Protein AF-0000000069068766 (afdb_homodimer)

Radius of gyration: 22.32 Å; Cα contacts (8 Å, |Δi|>4): 854; chains: 2; bounding box: 85×55×54 Å

Organism: Magallana gigas (NCBI:txid29159)

pLDDT: mean 75.81, std 19.11, range [23.25, 98.06]

Sequence (380 aa):
MLKFLLILGVISFVQGCTPLIEHDQNKYCRSMYAFTATVLSSEERNVEAVFKIRVNENIKMVLGYPREIVTVYGRGTLHSCGPTKLDKNKEYFLYVSVNDATTNKPIINQFHEASFANITRVNSYVCSCTVVVNLPWQPIPESLRPARDTCIITPDEFDWSFERGYCARRGDRSGSGPCKWIAPKTAACPMLKFLLILGVISFVQGCTPLIEHDQNKYCRSMYAFTATVLSSEERNVEAVFKIRVNENIKMVLGYPREIVTVYGRGTLHSCGPTKLDKNKEYFLYVSVNDATTNKPIINQFHEASFANITRVNSYVCSCTVVVNLPWQPIPESLRPARDTCIITPDEFDWSFERGYCARRGDRSGSGPCKWIAPKTAACP

Nearest PDB structures (foldseek):
  6ru5-assembly1_B  TM=6.016E-01  e=6.722E-04  Homo sapiens
  3pvm-assembly2_D  TM=6.384E-01  e=3.347E-03  Naja kaouthia
  7noz-assembly1_B  TM=6.976E-01  e=1.877E-02  Homo sapiens
  6rur-assembly1_H  TM=6.114E-01  e=9.758E-03  Homo sapiens
  7zgj-assembly1_B  TM=5.506E-01  e=2.638E-03  Homo sapiens

Secondary structure (DSSP, 8-state):
-----------------------HHHHHHH-SEEEEEEEEEEE--SSEEEEEEEEEEEEES-SS-TT-EEEEEEE-TT-SSS-S---TT-EEEEEEEE--TTT--EEEEEEEEGGG--HHHHTT--TTSEEEE-BTTBPPPGGGS--TTEEEE-GGGHHHHHHT-EEEE-S-TT--SPEEEE--------/-----------------------HHHHHHH-SEEEEEEEEEEE--SSEEEEEEEEEEEEES-SS-TT-EEEEEEE-TT-SSS-S---TT-EEEEEEEE--TTT--EEEEEEEEGGG--HHHHTT--TTSEEEE-BTTBPPPGGGTT-TTEEEE-GGGHHHHHHT-EEEE-S-TT--SPEEEE--------

Structure (mmCIF, N/CA/C/O backbone):
data_AF-0000000069068766-model_v1
#
loop_
_entity.id
_entity.type
_entity.pdbx_description
1 polymer 'Netrin module non-TIMP type domain-containing protein'
#
loop_
_atom_site.group_PDB
_atom_site.id
_atom_site.type_symbol
_atom_site.label_atom_id
_atom_site.label_alt_id
_atom_site.label_comp_id
_atom_site.label_asym_id
_atom_site.label_entity_id
_atom_site.label_seq_id
_atom_site.pdbx_PDB_ins_code
_atom_site.Cartn_x
_atom_site.Cartn_y
_atom_site.Cartn_z
_atom_site.occupancy
_atom_site.B_iso_or_equiv
_atom_site.auth_seq_id
_atom_site.auth_comp_id
_atom_site.auth_asym_id
_atom_site.auth_atom_id
_atom_site.pdbx_PDB_model_num
ATOM 1 N N . MET A 1 1 ? 57.562 -5.582 14.266 1 33.44 1 MET A N 1
ATOM 2 C CA . MET A 1 1 ? 56.469 -4.629 14.219 1 33.44 1 MET A CA 1
ATOM 3 C C . MET A 1 1 ? 55.312 -5.168 13.375 1 33.44 1 MET A C 1
ATOM 5 O O . MET A 1 1 ? 55.375 -5.188 12.148 1 33.44 1 MET A O 1
ATOM 9 N N . LEU A 1 2 ? 54.5 -6.109 13.859 1 37.28 2 LEU A N 1
ATOM 10 C CA . LEU A 1 2 ? 53.375 -6.77 13.211 1 37.28 2 LEU A CA 1
ATOM 11 C C . LEU A 1 2 ? 52.219 -5.812 13.07 1 37.28 2 LEU A C 1
ATOM 13 O O . LEU A 1 2 ? 51.688 -5.289 14.07 1 37.28 2 LEU A O 1
ATOM 17 N N . LYS A 1 3 ? 52.031 -5.148 11.875 1 39.53 3 LYS A N 1
ATOM 18 C CA . LYS A 1 3 ? 50.906 -4.34 11.469 1 39.53 3 LYS A CA 1
ATOM 19 C C . LYS A 1 3 ? 49.594 -5.148 11.516 1 39.53 3 LYS A C 1
ATOM 21 O O . LYS A 1 3 ? 49.438 -6.133 10.789 1 39.53 3 LYS A O 1
ATOM 26 N N . PHE A 1 4 ? 48.906 -5.117 12.664 1 39.72 4 PHE A N 1
ATOM 27 C CA . PHE A 1 4 ? 47.562 -5.668 12.766 1 39.72 4 PHE A CA 1
ATOM 28 C C . PHE A 1 4 ? 46.594 -4.938 11.82 1 39.72 4 PHE A C 1
ATOM 30 O O . PHE A 1 4 ? 46.375 -3.738 11.984 1 39.72 4 PHE A O 1
ATOM 37 N N . LEU A 1 5 ? 46.469 -5.434 10.617 1 39.28 5 LEU A N 1
ATOM 38 C CA . LEU A 1 5 ? 45.406 -4.992 9.727 1 39.28 5 LEU A CA 1
ATOM 39 C C . LEU A 1 5 ? 44.031 -5.254 10.344 1 39.28 5 LEU A C 1
ATOM 41 O O . LEU A 1 5 ? 43.656 -6.406 10.531 1 39.28 5 LEU A O 1
ATOM 45 N N . LEU A 1 6 ? 43.5 -4.363 11.164 1 36.81 6 LEU A N 1
ATOM 46 C CA . LEU A 1 6 ? 42.125 -4.391 11.625 1 36.81 6 LEU A CA 1
ATOM 47 C C . LEU A 1 6 ? 41.156 -4.305 10.445 1 36.81 6 LEU A C 1
ATOM 49 O O . LEU A 1 6 ? 41.094 -3.285 9.75 1 36.81 6 LEU A O 1
ATOM 53 N N . ILE A 1 7 ? 40.844 -5.434 9.875 1 38.75 7 ILE A N 1
ATOM 54 C CA . ILE A 1 7 ? 39.75 -5.473 8.93 1 38.75 7 ILE A CA 1
ATOM 55 C C . ILE A 1 7 ? 38.469 -5.086 9.633 1 38.75 7 ILE A C 1
ATOM 57 O O . ILE A 1 7 ? 38 -5.793 10.523 1 38.75 7 ILE A O 1
ATOM 61 N N . LEU A 1 8 ? 38.125 -3.83 9.766 1 35.22 8 LEU A N 1
ATOM 62 C CA . LEU A 1 8 ? 36.781 -3.396 10.109 1 35.22 8 LEU A CA 1
ATOM 63 C C . LEU A 1 8 ? 35.75 -3.941 9.109 1 35.22 8 LEU A C 1
ATOM 65 O O . LEU A 1 8 ? 35.688 -3.471 7.969 1 35.22 8 LEU A O 1
ATOM 69 N N . GLY A 1 9 ? 35.5 -5.223 9.219 1 33.44 9 GLY A N 1
ATOM 70 C CA . GLY A 1 9 ? 34.344 -5.695 8.461 1 33.44 9 GLY A CA 1
ATOM 71 C C . GLY A 1 9 ? 33.125 -4.836 8.656 1 33.44 9 GLY A C 1
ATOM 72 O O . GLY A 1 9 ? 32.656 -4.652 9.781 1 33.44 9 GLY A O 1
ATOM 73 N N . VAL A 1 10 ? 32.969 -3.896 7.84 1 32.25 10 VAL A N 1
ATOM 74 C CA . VAL A 1 10 ? 31.641 -3.27 7.762 1 32.25 10 VAL A CA 1
ATOM 75 C C . VAL A 1 10 ? 30.562 -4.344 7.695 1 32.25 10 VAL A C 1
ATOM 77 O O . VAL A 1 10 ? 30.516 -5.141 6.758 1 32.25 10 VAL A O 1
ATOM 80 N N . ILE A 1 11 ? 30.266 -4.902 8.844 1 32.19 11 ILE A N 1
ATOM 81 C CA . ILE A 1 11 ? 29.031 -5.664 8.828 1 32.19 11 ILE A CA 1
ATOM 82 C C . ILE A 1 11 ? 27.922 -4.84 8.164 1 32.19 11 ILE A C 1
ATOM 84 O O . ILE A 1 11 ? 27.516 -3.797 8.68 1 32.19 11 ILE A O 1
ATOM 88 N N . SER A 1 12 ? 28.062 -4.805 6.906 1 31.47 12 SER A N 1
ATOM 89 C CA . SER A 1 12 ? 26.875 -4.289 6.25 1 31.47 12 SER A CA 1
ATOM 90 C C . SER A 1 12 ? 25.609 -4.867 6.879 1 31.47 12 SER A C 1
ATOM 92 O O . SER A 1 12 ? 25.422 -6.082 6.906 1 31.47 12 SER A O 1
ATOM 94 N N . PHE A 1 13 ? 25.203 -4.328 7.91 1 29.38 13 PHE A N 1
ATOM 95 C CA . PHE A 1 13 ? 23.844 -4.637 8.32 1 29.38 13 PHE A CA 1
ATOM 96 C C . PHE A 1 13 ? 22.922 -4.719 7.105 1 29.38 13 PHE A C 1
ATOM 98 O O . PHE A 1 13 ? 22.625 -3.699 6.48 1 29.38 13 PHE A O 1
ATOM 105 N N . VAL A 1 14 ? 23.234 -5.691 6.258 1 34.22 14 VAL A N 1
ATOM 106 C CA . VAL A 1 14 ? 22.219 -6.004 5.254 1 34.22 14 VAL A CA 1
ATOM 107 C C . VAL A 1 14 ? 20.828 -5.902 5.879 1 34.22 14 VAL A C 1
ATOM 109 O O . VAL A 1 14 ? 20.578 -6.469 6.941 1 34.22 14 VAL A O 1
ATOM 112 N N . GLN A 1 15 ? 20.266 -4.848 6.043 1 37.5 15 GLN A N 1
ATOM 113 C CA . GLN A 1 15 ? 18.859 -4.746 6.465 1 37.5 15 GLN A CA 1
ATOM 114 C C . GLN A 1 15 ? 18.062 -5.965 6.012 1 37.5 15 GLN A C 1
ATOM 116 O O . GLN A 1 15 ? 17.812 -6.137 4.816 1 37.5 15 GLN A O 1
ATOM 121 N N . GLY A 1 16 ? 18.328 -7.148 6.504 1 39.94 16 GLY A N 1
ATOM 122 C CA . GLY A 1 16 ? 17.797 -8.492 6.328 1 39.94 16 GLY A CA 1
ATOM 123 C C . GLY A 1 16 ? 16.281 -8.531 6.332 1 39.94 16 GLY A C 1
ATOM 124 O O . GLY A 1 16 ? 15.625 -7.551 6.691 1 39.94 16 GLY A O 1
ATOM 125 N N . CYS A 1 17 ? 15.586 -9.359 5.391 1 51.47 17 CYS A N 1
ATOM 126 C CA . CYS A 1 17 ? 14.219 -9.875 5.426 1 51.47 17 CYS A CA 1
ATOM 127 C C . CYS A 1 17 ? 13.773 -10.133 6.859 1 51.47 17 CYS A C 1
ATOM 129 O O . CYS A 1 17 ? 14.461 -10.836 7.609 1 51.47 17 CYS A O 1
ATOM 131 N N . THR A 1 18 ? 13.578 -9.211 7.652 1 49.81 18 THR A N 1
ATOM 132 C CA . THR A 1 18 ? 13.109 -9.617 8.969 1 49.81 18 THR A CA 1
ATOM 133 C C . THR A 1 18 ? 12.117 -10.773 8.859 1 49.81 18 THR A C 1
ATOM 135 O O . THR A 1 18 ? 11.102 -10.664 8.172 1 49.81 18 THR A O 1
ATOM 138 N N . PRO A 1 19 ? 12.453 -11.969 9.141 1 60.34 19 PRO A N 1
ATOM 139 C CA . PRO A 1 19 ? 11.68 -13.211 9.203 1 60.34 19 PRO A CA 1
ATOM 140 C C . PRO A 1 19 ? 10.438 -13.078 10.086 1 60.34 19 PRO A C 1
ATOM 142 O O . PRO A 1 19 ? 9.992 -14.07 10.68 1 60.34 19 PRO A O 1
ATOM 145 N N . LEU A 1 20 ? 9.898 -11.844 10.281 1 71.75 20 LEU A N 1
ATOM 146 C CA . LEU A 1 20 ? 8.75 -11.773 11.172 1 71.75 20 LEU A CA 1
ATOM 147 C C . LEU A 1 20 ? 7.504 -12.336 10.492 1 71.75 20 LEU A C 1
ATOM 149 O O . LEU A 1 20 ? 7.258 -12.055 9.312 1 71.75 20 LEU A O 1
ATOM 153 N N . ILE A 1 21 ? 6.879 -13.211 11.344 1 80.25 21 ILE A N 1
ATOM 154 C CA . ILE A 1 21 ? 5.582 -13.703 10.898 1 80.25 21 ILE A CA 1
ATOM 155 C C . ILE A 1 21 ? 4.598 -12.539 10.781 1 80.25 21 ILE A C 1
ATOM 157 O O . ILE A 1 21 ? 4.512 -11.703 11.672 1 80.25 21 ILE A O 1
ATOM 161 N N . GLU A 1 22 ? 4.062 -12.453 9.586 1 85 22 GLU A N 1
ATOM 162 C CA . GLU A 1 22 ? 3.086 -11.398 9.328 1 85 22 GLU A CA 1
ATOM 163 C C . GLU A 1 22 ? 1.832 -11.953 8.656 1 85 22 GLU A C 1
ATOM 165 O O . GLU A 1 22 ? 1.917 -12.836 7.805 1 85 22 GLU A O 1
ATOM 170 N N . HIS A 1 23 ? 0.747 -11.453 9.148 1 88.94 23 HIS A N 1
ATOM 171 C CA . HIS A 1 23 ? -0.504 -11.836 8.5 1 88.94 23 HIS A CA 1
ATOM 172 C C . HIS A 1 23 ? -0.566 -11.305 7.074 1 88.94 23 HIS A C 1
ATOM 174 O O . HIS A 1 23 ? -0.131 -10.18 6.805 1 88.94 23 HIS A O 1
ATOM 180 N N . ASP A 1 24 ? -1.211 -12.039 6.238 1 89.06 24 ASP A N 1
ATOM 181 C CA . ASP A 1 24 ? -1.268 -11.695 4.82 1 89.06 24 ASP A CA 1
ATOM 182 C C . ASP A 1 24 ? -1.997 -10.375 4.605 1 89.06 24 ASP A C 1
ATOM 184 O O . ASP A 1 24 ? -1.69 -9.633 3.664 1 89.06 24 ASP A O 1
ATOM 188 N N . GLN A 1 25 ? -2.922 -10.023 5.449 1 90.19 25 GLN A N 1
ATOM 189 C CA . GLN A 1 25 ? -3.629 -8.75 5.359 1 90.19 25 GLN A CA 1
ATOM 190 C C . GLN A 1 25 ? -2.652 -7.574 5.395 1 90.19 25 GLN A C 1
ATOM 192 O O . GLN A 1 25 ? -2.797 -6.621 4.625 1 90.19 25 GLN A O 1
ATOM 197 N N . ASN A 1 26 ? -1.69 -7.691 6.246 1 90.56 26 ASN A N 1
ATOM 198 C CA . ASN A 1 26 ? -0.689 -6.633 6.309 1 90.56 26 ASN A CA 1
ATOM 199 C C . ASN A 1 26 ? 0.149 -6.574 5.035 1 90.56 26 ASN A C 1
ATOM 201 O O . ASN A 1 26 ? 0.498 -5.492 4.562 1 90.56 26 ASN A O 1
ATOM 205 N N . LYS A 1 27 ? 0.505 -7.684 4.535 1 89.12 27 LYS A N 1
ATOM 206 C CA . LYS A 1 27 ? 1.274 -7.742 3.297 1 89.12 27 LYS A CA 1
ATOM 207 C C . LYS A 1 27 ? 0.505 -7.105 2.141 1 89.12 27 LYS A C 1
ATOM 209 O O . LYS A 1 27 ? 1.079 -6.367 1.34 1 89.12 27 LYS A O 1
ATOM 214 N N . TYR A 1 28 ? -0.738 -7.445 2.105 1 91 28 TYR A N 1
ATOM 215 C CA . TYR A 1 28 ? -1.613 -6.852 1.102 1 91 28 TYR A CA 1
ATOM 216 C C . TYR A 1 28 ? -1.645 -5.336 1.231 1 91 28 TYR A C 1
ATOM 218 O O . TYR A 1 28 ? -1.492 -4.617 0.24 1 91 28 TYR A O 1
ATOM 226 N N . CYS A 1 29 ? -1.86 -4.859 2.375 1 91.5 29 CYS A N 1
ATOM 227 C CA . CYS A 1 29 ? -2.072 -3.434 2.604 1 91.5 29 CYS A CA 1
ATOM 228 C C . CYS A 1 29 ? -0.788 -2.648 2.369 1 91.5 29 CYS A C 1
ATOM 230 O O . CYS A 1 29 ? -0.832 -1.49 1.95 1 91.5 29 CYS A O 1
ATOM 232 N N . ARG A 1 30 ? 0.302 -3.256 2.502 1 89.5 30 ARG A N 1
ATOM 233 C CA . ARG A 1 30 ? 1.575 -2.557 2.35 1 89.5 30 ARG A CA 1
ATOM 234 C C . ARG A 1 30 ? 2.041 -2.58 0.897 1 89.5 30 ARG A C 1
ATOM 236 O O . ARG A 1 30 ? 2.877 -1.769 0.495 1 89.5 30 ARG A O 1
ATOM 243 N N . SER A 1 31 ? 1.568 -3.514 0.183 1 91.12 31 SER A N 1
ATOM 244 C CA . SER A 1 31 ? 2.018 -3.643 -1.199 1 91.12 31 SER A CA 1
ATOM 245 C C . SER A 1 31 ? 1.278 -2.672 -2.113 1 91.12 31 SER A C 1
ATOM 247 O O . SER A 1 31 ? 0.166 -2.244 -1.803 1 91.12 31 SER A O 1
ATOM 249 N N . MET A 1 32 ? 1.931 -2.381 -3.223 1 89.5 32 MET A N 1
ATOM 250 C CA . MET A 1 32 ? 1.3 -1.515 -4.215 1 89.5 32 MET A CA 1
ATOM 251 C C . MET A 1 32 ? 0.389 -2.316 -5.137 1 89.5 32 MET A C 1
ATOM 253 O O . MET A 1 32 ? -0.728 -1.891 -5.438 1 89.5 32 MET A O 1
ATOM 257 N N . TYR A 1 33 ? 0.861 -3.443 -5.434 1 92.31 33 TYR A N 1
ATOM 258 C CA . TYR A 1 33 ? 0.126 -4.305 -6.352 1 92.31 33 TYR A CA 1
ATOM 259 C C . TYR A 1 33 ? -0.033 -5.707 -5.777 1 92.31 33 TYR A C 1
ATOM 261 O O . TYR A 1 33 ? 0.828 -6.18 -5.031 1 92.31 33 TYR A O 1
ATOM 269 N N . ALA A 1 34 ? -1.108 -6.316 -6.188 1 93.25 34 ALA A N 1
ATOM 270 C CA . ALA A 1 34 ? -1.321 -7.742 -5.953 1 93.25 34 ALA A CA 1
ATOM 271 C C . ALA A 1 34 ? -2.025 -8.391 -7.141 1 93.25 34 ALA A C 1
ATOM 273 O O . ALA A 1 34 ? -3.002 -7.852 -7.664 1 93.25 34 ALA A O 1
ATOM 274 N N . PHE A 1 35 ? -1.486 -9.508 -7.57 1 92.88 35 PHE A N 1
ATOM 275 C CA . PHE A 1 35 ? -2.084 -10.18 -8.719 1 92.88 35 PHE A CA 1
ATOM 276 C C . PHE A 1 35 ? -1.614 -11.625 -8.805 1 92.88 35 PHE A C 1
ATOM 278 O O . PHE A 1 35 ? -0.64 -12.008 -8.156 1 92.88 35 PHE A O 1
ATOM 285 N N . THR A 1 36 ? -2.344 -12.375 -9.547 1 93.75 36 THR A N 1
ATOM 286 C CA . THR A 1 36 ? -1.848 -13.68 -9.969 1 93.75 36 THR A CA 1
ATOM 287 C C . THR A 1 36 ? -1.165 -13.586 -11.336 1 93.75 36 THR A C 1
ATOM 289 O O . THR A 1 36 ? -1.57 -12.789 -12.18 1 93.75 36 THR A O 1
ATOM 292 N N . ALA A 1 37 ? -0.176 -14.43 -11.438 1 95.81 37 ALA A N 1
ATOM 293 C CA . ALA A 1 37 ? 0.584 -14.367 -12.68 1 95.81 37 ALA A CA 1
ATOM 294 C C . ALA A 1 37 ? 1.274 -15.703 -12.969 1 95.81 37 ALA A C 1
ATOM 296 O O . ALA A 1 37 ? 1.626 -16.438 -12.039 1 95.81 37 ALA A O 1
ATOM 297 N N . THR A 1 38 ? 1.445 -15.898 -14.234 1 97.75 38 THR A N 1
ATOM 298 C CA . THR A 1 38 ? 2.23 -17.031 -14.695 1 97.75 38 THR A CA 1
ATOM 299 C C . THR A 1 38 ? 3.662 -16.609 -15.016 1 97.75 38 THR A C 1
ATOM 301 O O . THR A 1 38 ? 3.879 -15.609 -15.703 1 97.75 38 THR A O 1
ATOM 304 N N . VAL A 1 39 ? 4.578 -17.406 -14.547 1 97.69 39 VAL A N 1
ATOM 305 C CA . VAL A 1 39 ? 5.984 -17.094 -14.789 1 97.69 39 VAL A CA 1
ATOM 306 C C . VAL A 1 39 ? 6.402 -17.625 -16.156 1 97.69 39 VAL A C 1
ATOM 308 O O . VAL A 1 39 ? 6.293 -18.828 -16.422 1 97.69 39 VAL A O 1
ATOM 311 N N . LEU A 1 40 ? 6.867 -16.703 -16.953 1 98.06 40 LEU A N 1
ATOM 312 C CA . LEU A 1 40 ? 7.285 -17.078 -18.312 1 98.06 40 LEU A CA 1
ATOM 313 C C . LEU A 1 40 ? 8.797 -17.281 -18.375 1 98.06 40 LEU A C 1
ATOM 315 O O . LEU A 1 40 ? 9.281 -18.094 -19.172 1 98.06 40 LEU A O 1
ATOM 319 N N . SER A 1 41 ? 9.5 -16.5 -17.625 1 97.12 41 SER A N 1
ATOM 320 C CA . SER A 1 41 ? 10.945 -16.641 -17.516 1 97.12 41 SER A CA 1
ATOM 321 C C . SER A 1 41 ? 11.43 -16.266 -16.109 1 97.12 41 SER A C 1
ATOM 323 O O . SER A 1 41 ? 10.836 -15.414 -15.445 1 97.12 41 SER A O 1
ATOM 325 N N . SER A 1 42 ? 12.469 -16.922 -15.695 1 94.44 42 SER A N 1
ATOM 326 C CA . SER A 1 42 ? 13.078 -16.703 -14.391 1 94.44 42 SER A CA 1
ATOM 327 C C . SER A 1 42 ? 14.602 -16.688 -14.492 1 94.44 42 SER A C 1
ATOM 329 O O . SER A 1 42 ? 15.219 -17.688 -14.867 1 94.44 42 SER A O 1
ATOM 331 N N . GLU A 1 43 ? 15.172 -15.555 -14.172 1 93.38 43 GLU A N 1
ATOM 332 C CA . GLU A 1 43 ? 16.625 -15.406 -14.18 1 93.38 43 GLU A CA 1
ATOM 333 C C . GLU A 1 43 ? 17.156 -15.062 -12.797 1 93.38 43 GLU A C 1
ATOM 335 O O . GLU A 1 43 ? 16.922 -13.953 -12.297 1 93.38 43 GLU A O 1
ATOM 340 N N . GLU A 1 44 ? 17.891 -15.953 -12.289 1 88.75 44 GLU A N 1
ATOM 341 C CA . GLU A 1 44 ? 18.516 -15.711 -10.992 1 88.75 44 GLU A CA 1
ATOM 342 C C . GLU A 1 44 ? 19.875 -15.023 -11.156 1 88.75 44 GLU A C 1
ATOM 344 O O . GLU A 1 44 ? 20.703 -15.469 -11.938 1 88.75 44 GLU A O 1
ATOM 349 N N . ARG A 1 45 ? 20 -13.906 -10.492 1 86.88 45 ARG A N 1
ATOM 350 C CA . ARG A 1 45 ? 21.281 -13.188 -10.484 1 86.88 45 ARG A CA 1
ATOM 351 C C . ARG A 1 45 ? 21.75 -12.945 -9.055 1 86.88 45 ARG A C 1
ATOM 353 O O . ARG A 1 45 ? 21.031 -13.219 -8.094 1 86.88 45 ARG A O 1
ATOM 360 N N . ASN A 1 46 ? 22.969 -12.484 -8.898 1 83.94 46 ASN A N 1
ATOM 361 C CA . ASN A 1 46 ? 23.547 -12.25 -7.582 1 83.94 46 ASN A CA 1
ATOM 362 C C . ASN A 1 46 ? 22.844 -11.125 -6.844 1 83.94 46 ASN A C 1
ATOM 364 O O . ASN A 1 46 ? 22.531 -11.25 -5.66 1 83.94 46 ASN A O 1
ATOM 368 N N . VAL A 1 47 ? 22.562 -10.07 -7.562 1 81.81 47 VAL A N 1
ATOM 369 C CA . VAL A 1 47 ? 22.047 -8.859 -6.918 1 81.81 47 VAL A CA 1
ATOM 370 C C . VAL A 1 47 ? 20.516 -8.859 -6.977 1 81.81 47 VAL A C 1
ATOM 372 O O . VAL A 1 47 ? 19.859 -8.414 -6.031 1 81.81 47 VAL A O 1
ATOM 375 N N . GLU A 1 48 ? 20.016 -9.391 -8.109 1 86.5 48 GLU A N 1
ATOM 376 C CA . GLU A 1 48 ? 18.562 -9.398 -8.258 1 86.5 48 GLU A CA 1
ATOM 377 C C . GLU A 1 48 ? 18.094 -10.523 -9.18 1 86.5 48 GLU A C 1
ATOM 379 O O . GLU A 1 48 ? 18.828 -10.922 -10.094 1 86.5 48 GLU A O 1
ATOM 384 N N . ALA A 1 49 ? 16.953 -10.992 -8.891 1 91 49 ALA A N 1
ATOM 385 C CA . ALA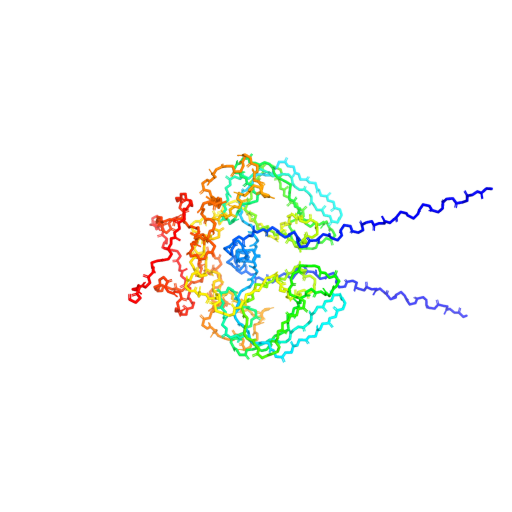 A 1 49 ? 16.281 -11.914 -9.805 1 91 49 ALA A CA 1
ATOM 386 C C . ALA A 1 49 ? 15.344 -11.172 -10.75 1 91 49 ALA A C 1
ATOM 388 O O . ALA A 1 49 ? 14.773 -10.141 -10.383 1 91 49 ALA A O 1
ATOM 389 N N . VAL A 1 50 ? 15.266 -11.664 -11.961 1 93.44 50 VAL A N 1
ATOM 390 C CA . VAL A 1 50 ? 14.414 -11.039 -12.977 1 93.44 50 VAL A CA 1
ATOM 391 C C . VAL A 1 50 ? 13.383 -12.039 -13.477 1 93.44 50 VAL A C 1
ATOM 393 O O . VAL A 1 50 ? 13.734 -13.156 -13.883 1 93.44 50 VAL A O 1
ATOM 396 N N . PHE A 1 51 ? 12.125 -11.594 -13.484 1 95.94 51 PHE A N 1
ATOM 397 C CA . PHE A 1 51 ? 11.047 -12.461 -13.93 1 95.94 51 PHE A CA 1
ATOM 398 C C . PHE A 1 51 ? 10.211 -11.773 -15 1 95.94 51 PHE A C 1
ATOM 400 O O . PHE A 1 51 ? 9.797 -10.625 -14.836 1 95.94 51 PHE A O 1
ATOM 407 N N . LYS A 1 52 ? 10.008 -12.508 -16.062 1 97.56 52 LYS A N 1
ATOM 408 C CA . LYS A 1 52 ? 8.938 -12.148 -16.984 1 97.56 52 LYS A CA 1
ATOM 409 C C . LYS A 1 52 ? 7.652 -12.898 -16.641 1 97.56 52 LYS A C 1
ATOM 411 O O . LYS A 1 52 ? 7.656 -14.125 -16.531 1 97.56 52 LYS A O 1
ATOM 416 N N . ILE A 1 53 ? 6.598 -12.125 -16.484 1 97.06 53 ILE A N 1
ATOM 417 C CA . ILE A 1 53 ? 5.359 -12.75 -16.047 1 97.06 53 ILE A CA 1
ATOM 418 C C . ILE A 1 53 ? 4.211 -12.32 -16.953 1 97.06 53 ILE A C 1
ATOM 420 O O . ILE A 1 53 ? 4.266 -11.242 -17.562 1 97.06 53 ILE A O 1
ATOM 424 N N . ARG A 1 54 ? 3.283 -13.164 -17.047 1 97.12 54 ARG A N 1
ATOM 425 C CA . ARG A 1 54 ? 1.99 -12.828 -17.625 1 97.12 54 ARG A CA 1
ATOM 426 C C . ARG A 1 54 ? 0.93 -12.641 -16.547 1 97.12 54 ARG A C 1
ATOM 428 O O . ARG A 1 54 ? 0.652 -13.57 -15.781 1 97.12 54 ARG A O 1
ATOM 435 N N . VAL A 1 55 ? 0.371 -11.484 -16.5 1 92.94 55 VAL A N 1
ATOM 436 C CA . VAL A 1 55 ? -0.641 -11.203 -15.492 1 92.94 55 VAL A CA 1
ATOM 437 C C . VAL A 1 55 ? -1.93 -11.953 -15.82 1 92.94 55 VAL A C 1
ATOM 439 O O . VAL A 1 55 ? -2.434 -11.867 -16.938 1 92.94 55 VAL A O 1
ATOM 442 N N . ASN A 1 56 ? -2.434 -12.68 -14.781 1 92.75 56 ASN A N 1
ATOM 443 C CA . ASN A 1 56 ? -3.68 -13.406 -14.977 1 92.75 56 ASN A CA 1
ATOM 444 C C . ASN A 1 56 ? -4.879 -12.625 -14.445 1 92.75 56 ASN A C 1
ATOM 446 O O . ASN A 1 56 ? -5.91 -12.531 -15.109 1 92.75 56 ASN A O 1
ATOM 450 N N . GLU A 1 57 ? -4.68 -12.141 -13.266 1 88.25 57 GLU A N 1
ATOM 451 C CA . GLU A 1 57 ? -5.77 -11.422 -12.609 1 88.25 57 GLU A CA 1
ATOM 452 C C . GLU A 1 57 ? -5.23 -10.383 -11.633 1 88.25 57 GLU A C 1
ATOM 454 O O . GLU A 1 57 ? -4.395 -10.695 -10.781 1 88.25 57 GLU A O 1
ATOM 459 N N . ASN A 1 58 ? -5.77 -9.172 -11.805 1 87.88 58 ASN A N 1
ATOM 460 C CA . ASN A 1 58 ? -5.422 -8.117 -10.852 1 87.88 58 ASN A CA 1
ATOM 461 C C . ASN A 1 58 ? -6.305 -8.18 -9.609 1 87.88 58 ASN A C 1
ATOM 463 O O . ASN A 1 58 ? -7.523 -8.32 -9.711 1 87.88 58 ASN A O 1
ATOM 467 N N . ILE A 1 59 ? -5.66 -8.039 -8.477 1 89.06 59 ILE A N 1
ATOM 468 C CA . ILE A 1 59 ? -6.371 -8.055 -7.207 1 89.06 59 ILE A CA 1
ATOM 469 C C . ILE A 1 59 ? -6.242 -6.688 -6.531 1 89.06 59 ILE A C 1
ATOM 471 O O . ILE A 1 59 ? -7.176 -6.223 -5.871 1 89.06 59 ILE A O 1
ATOM 475 N N . LYS A 1 60 ? -5.102 -6.121 -6.621 1 90.94 60 LYS A N 1
ATOM 476 C CA . LYS A 1 60 ? -4.844 -4.773 -6.113 1 90.94 60 LYS A CA 1
ATOM 477 C C . LYS A 1 60 ? -4.129 -3.922 -7.16 1 90.94 60 LYS A C 1
ATOM 479 O O . LYS A 1 60 ? -3.023 -4.258 -7.59 1 90.94 60 LYS A O 1
ATOM 484 N N . MET A 1 61 ? -4.754 -2.863 -7.547 1 88.81 61 MET A N 1
ATOM 485 C CA . MET A 1 61 ? -4.258 -1.912 -8.539 1 88.81 61 MET A CA 1
ATOM 486 C C . MET A 1 61 ? -3.729 -2.637 -9.766 1 88.81 61 MET A C 1
ATOM 488 O O . MET A 1 61 ? -3.609 -3.861 -9.773 1 88.81 61 MET A O 1
ATOM 492 N N . VAL A 1 62 ? -3.402 -1.914 -10.766 1 86.19 62 VAL A N 1
ATOM 493 C CA . VAL A 1 62 ? -3.08 -2.523 -12.055 1 86.19 62 VAL A CA 1
ATOM 494 C C . VAL A 1 62 ? -1.633 -2.209 -12.43 1 86.19 62 VAL A C 1
ATOM 496 O O . VAL A 1 62 ? -1.297 -1.06 -12.719 1 86.19 62 VAL A O 1
ATOM 499 N N . LEU A 1 63 ? -0.751 -3.164 -12.359 1 83.44 63 LEU A N 1
ATOM 500 C CA . LEU A 1 63 ? 0.594 -3.049 -12.914 1 83.44 63 LEU A CA 1
ATOM 501 C C . LEU A 1 63 ? 0.605 -3.414 -14.398 1 83.44 63 LEU A C 1
ATOM 503 O O . LEU A 1 63 ? 1.396 -2.865 -15.172 1 83.44 63 LEU A O 1
ATOM 507 N N . GLY A 1 64 ? -0.35 -4.25 -14.727 1 80.56 64 GLY A N 1
ATOM 508 C CA . GLY A 1 64 ? -0.551 -4.758 -16.078 1 80.56 64 GLY A CA 1
ATOM 509 C C . GLY A 1 64 ? -1.934 -5.34 -16.297 1 80.56 64 GLY A C 1
ATOM 510 O O . GLY A 1 64 ? -2.531 -5.898 -15.375 1 80.56 64 GLY A O 1
ATOM 511 N N . TYR A 1 65 ? -2.289 -5.25 -17.531 1 79.19 65 TYR A N 1
ATOM 512 C CA . TYR A 1 65 ? -3.604 -5.801 -17.844 1 79.19 65 TYR A CA 1
ATOM 513 C C . TYR A 1 65 ? -3.535 -7.316 -18.016 1 79.19 65 TYR A C 1
ATOM 515 O O . TYR A 1 65 ? -2.453 -7.875 -18.203 1 79.19 65 TYR A O 1
ATOM 523 N N . PRO A 1 66 ? -4.781 -7.914 -17.797 1 78.69 66 PRO A N 1
ATOM 524 C CA . PRO A 1 66 ? -4.785 -9.359 -18.016 1 78.69 66 PRO A CA 1
ATOM 525 C C . PRO A 1 66 ? -4.137 -9.766 -19.344 1 78.69 66 PRO A C 1
ATOM 527 O O . PRO A 1 66 ? -4.332 -9.094 -20.359 1 78.69 66 PRO A O 1
ATOM 530 N N . ARG A 1 67 ? -3.289 -10.781 -19.25 1 85.62 67 ARG A N 1
ATOM 531 C CA . ARG A 1 67 ? -2.561 -11.391 -20.359 1 85.62 67 ARG A CA 1
ATOM 532 C C . ARG A 1 67 ? -1.376 -10.531 -20.781 1 85.62 67 ARG A C 1
ATOM 534 O O . ARG A 1 67 ? -0.661 -10.867 -21.734 1 85.62 67 ARG A O 1
ATOM 541 N N . GLU A 1 68 ? -1.209 -9.508 -20.047 1 88.5 68 GLU A N 1
ATOM 542 C CA . GLU A 1 68 ? -0.043 -8.68 -20.344 1 88.5 68 GLU A CA 1
ATOM 543 C C . GLU A 1 68 ? 1.229 -9.289 -19.766 1 88.5 68 GLU A C 1
ATOM 545 O O . GLU A 1 68 ? 1.213 -9.852 -18.672 1 88.5 68 GLU A O 1
ATOM 550 N N . ILE A 1 69 ? 2.256 -9.078 -20.547 1 93.69 69 ILE A N 1
ATOM 551 C CA . ILE A 1 69 ? 3.559 -9.539 -20.078 1 93.69 69 ILE A CA 1
ATOM 552 C C . ILE A 1 69 ? 4.328 -8.375 -19.453 1 93.69 69 ILE A C 1
ATOM 554 O O . ILE A 1 69 ? 4.473 -7.32 -20.078 1 93.69 69 ILE A O 1
ATOM 558 N N . VAL A 1 70 ? 4.758 -8.586 -18.25 1 93.69 70 VAL A N 1
ATOM 559 C CA . VAL A 1 70 ? 5.5 -7.543 -17.547 1 93.69 70 VAL A CA 1
ATOM 560 C C . VAL A 1 70 ? 6.75 -8.141 -16.906 1 93.69 70 VAL A C 1
ATOM 562 O O . VAL A 1 70 ? 6.828 -9.352 -16.688 1 93.69 70 VAL A O 1
ATOM 565 N N . THR A 1 71 ? 7.723 -7.262 -16.703 1 94.81 71 THR A N 1
ATOM 566 C CA . THR A 1 71 ? 8.93 -7.664 -15.992 1 94.81 71 THR A CA 1
ATOM 567 C C . THR A 1 71 ? 8.867 -7.223 -14.531 1 94.81 71 THR A C 1
ATOM 569 O O . THR A 1 71 ? 8.555 -6.062 -14.242 1 94.81 71 THR A O 1
ATOM 572 N N . VAL A 1 72 ? 9.078 -8.172 -13.609 1 93.62 72 VAL A N 1
ATOM 573 C CA . VAL A 1 72 ? 9.188 -7.871 -12.188 1 93.62 72 VAL A CA 1
ATOM 574 C C . VAL A 1 72 ? 10.492 -8.438 -11.633 1 93.62 72 VAL A C 1
ATOM 576 O O . VAL A 1 72 ? 11.125 -9.281 -12.266 1 93.62 72 VAL A O 1
ATOM 579 N N . TYR A 1 73 ? 10.828 -7.98 -10.461 1 90 73 TYR A N 1
ATOM 580 C CA . TYR A 1 73 ? 12.141 -8.32 -9.93 1 90 73 TYR A CA 1
ATOM 581 C C . TYR A 1 73 ? 12.031 -8.93 -8.539 1 90 73 TYR A C 1
ATOM 583 O O . TYR A 1 73 ? 11.125 -8.586 -7.77 1 90 73 TYR A O 1
ATOM 591 N N . GLY A 1 74 ? 12.836 -9.828 -8.281 1 89.31 74 GLY A N 1
ATOM 592 C CA . GLY A 1 74 ? 13.008 -10.391 -6.953 1 89.31 74 GLY A CA 1
ATOM 593 C C . GLY A 1 74 ? 14.367 -10.102 -6.348 1 89.31 74 GLY A C 1
ATOM 594 O O . GLY A 1 74 ? 15.07 -9.188 -6.793 1 89.31 74 GLY A O 1
ATOM 595 N N . ARG A 1 75 ? 14.609 -10.812 -5.273 1 81.88 75 ARG A N 1
ATOM 596 C CA . ARG A 1 75 ? 15.883 -10.633 -4.59 1 81.88 75 ARG A CA 1
ATOM 597 C C . ARG A 1 75 ? 16.953 -11.547 -5.168 1 81.88 75 ARG A C 1
ATOM 599 O O . ARG A 1 75 ? 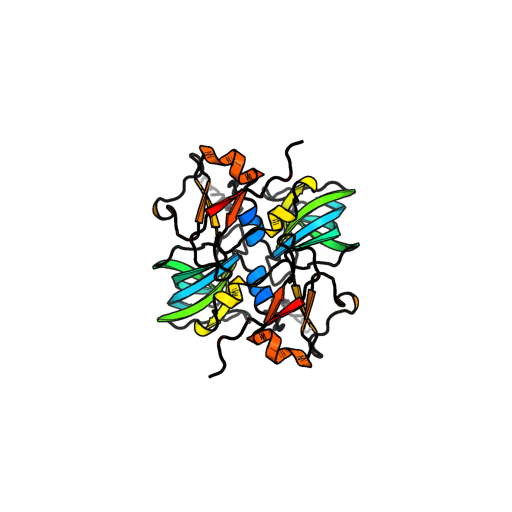16.656 -12.625 -5.688 1 81.88 75 ARG A O 1
ATOM 606 N N . GLY A 1 76 ? 18.125 -11.047 -5.094 1 81.81 76 GLY A N 1
ATOM 607 C CA . GLY A 1 76 ? 19.234 -11.852 -5.566 1 81.81 76 GLY A CA 1
ATOM 608 C C . GLY A 1 76 ? 19.625 -12.953 -4.602 1 81.81 76 GLY A C 1
ATOM 609 O O . GLY A 1 76 ? 19.094 -13.023 -3.486 1 81.81 76 GLY A O 1
ATOM 610 N N . THR A 1 77 ? 20.438 -13.789 -5.039 1 77.56 77 THR A N 1
ATOM 611 C CA . THR A 1 77 ? 20.875 -14.938 -4.262 1 77.56 77 THR A CA 1
ATOM 612 C C . THR A 1 77 ? 21.672 -14.492 -3.033 1 77.56 77 THR A C 1
ATOM 614 O O . THR A 1 77 ? 21.812 -15.25 -2.072 1 77.56 77 THR A O 1
ATOM 617 N N . LEU A 1 78 ? 22.062 -13.219 -3.113 1 71.12 78 LEU A N 1
ATOM 618 C CA . LEU A 1 78 ? 22.828 -12.695 -1.988 1 71.12 78 LEU A CA 1
ATOM 619 C C . LEU A 1 78 ? 21.906 -12.18 -0.893 1 71.12 78 LEU A C 1
ATOM 621 O O . LEU A 1 78 ? 22.344 -11.883 0.218 1 71.12 78 LEU A O 1
ATOM 625 N N . HIS A 1 79 ? 20.609 -12.117 -1.33 1 67.56 79 HIS A N 1
ATOM 626 C CA . HIS A 1 79 ? 19.656 -11.578 -0.363 1 67.56 79 HIS A CA 1
ATOM 627 C C . HIS A 1 79 ? 18.828 -12.688 0.278 1 67.56 79 HIS A C 1
ATOM 629 O O . HIS A 1 79 ? 18.641 -13.75 -0.323 1 67.56 79 HIS A O 1
ATOM 635 N N . SER A 1 80 ? 18.516 -12.5 1.508 1 57.5 80 SER A N 1
ATOM 636 C CA . SER A 1 80 ? 17.859 -13.555 2.273 1 57.5 80 SER A CA 1
ATOM 637 C C . SER A 1 80 ? 16.344 -13.406 2.219 1 57.5 80 SER A C 1
ATOM 639 O O . SER A 1 80 ? 15.609 -14.297 2.66 1 57.5 80 SER A O 1
ATOM 641 N N . CYS A 1 81 ? 15.758 -12.234 1.792 1 60.62 81 CYS A N 1
ATOM 642 C CA . CYS A 1 81 ? 14.305 -12.109 1.896 1 60.62 81 CYS A CA 1
ATOM 643 C C . CYS A 1 81 ? 13.68 -11.93 0.52 1 60.62 81 CYS A C 1
ATOM 645 O O . CYS A 1 81 ? 14.305 -11.375 -0.389 1 60.62 81 CYS A O 1
ATOM 647 N N . GLY A 1 82 ? 12.555 -12.648 0.216 1 62.12 82 GLY A N 1
ATOM 648 C CA . GLY A 1 82 ? 11.859 -12.617 -1.06 1 62.12 82 GLY A CA 1
ATOM 649 C C . GLY A 1 82 ? 12.227 -13.766 -1.977 1 62.12 82 GLY A C 1
ATOM 650 O O . GLY A 1 82 ? 13.156 -14.523 -1.687 1 62.12 82 GLY A O 1
ATOM 651 N N . PRO A 1 83 ? 11.438 -13.844 -2.975 1 68.12 83 PRO A N 1
ATOM 652 C CA . PRO A 1 83 ? 11.75 -14.984 -3.832 1 68.12 83 PRO A CA 1
ATOM 653 C C . PRO A 1 83 ? 13.039 -14.789 -4.633 1 68.12 83 PRO A C 1
ATOM 655 O O . PRO A 1 83 ? 13.211 -13.75 -5.273 1 68.12 83 PRO A O 1
ATOM 658 N N . THR A 1 84 ? 13.805 -15.734 -4.461 1 70.12 84 THR A N 1
ATOM 659 C CA . THR A 1 84 ? 15 -15.766 -5.297 1 70.12 84 THR A CA 1
ATOM 660 C C . THR A 1 84 ? 14.758 -16.578 -6.566 1 70.12 84 THR A C 1
ATOM 662 O O . THR A 1 84 ? 15.477 -16.422 -7.555 1 70.12 84 THR A O 1
ATOM 665 N N . LYS A 1 85 ? 13.695 -17.391 -6.395 1 84.25 85 LYS A N 1
ATOM 666 C CA . LYS A 1 85 ? 13.391 -18.25 -7.535 1 84.25 85 LYS A CA 1
ATOM 667 C C . LYS A 1 85 ? 11.891 -18.5 -7.652 1 84.25 85 LYS A C 1
ATOM 669 O O . LYS A 1 85 ? 11.211 -18.703 -6.645 1 84.25 85 LYS A O 1
ATOM 674 N N . LEU A 1 86 ? 11.367 -18.312 -8.867 1 92.25 86 LEU A N 1
ATOM 675 C CA . LEU A 1 86 ? 10.023 -18.734 -9.242 1 92.25 86 LEU A CA 1
ATOM 676 C C . LEU A 1 86 ? 10.078 -19.734 -10.391 1 92.25 86 LEU A C 1
ATOM 678 O O . LEU A 1 86 ? 10.891 -19.594 -11.305 1 92.25 86 LEU A O 1
ATOM 682 N N . ASP A 1 87 ? 9.258 -20.719 -10.289 1 94.62 87 ASP A N 1
ATOM 683 C CA . ASP A 1 87 ? 9.289 -21.75 -11.312 1 94.62 87 ASP A CA 1
ATOM 684 C C . ASP A 1 87 ? 8.602 -21.297 -12.594 1 94.62 87 ASP A C 1
ATOM 686 O O . ASP A 1 87 ? 7.5 -20.734 -12.547 1 94.62 87 ASP A O 1
ATOM 690 N N . LYS A 1 88 ? 9.336 -21.625 -13.695 1 95.69 88 LYS A N 1
ATOM 691 C CA . LYS A 1 88 ? 8.766 -21.312 -15.008 1 95.69 88 LYS A CA 1
ATOM 692 C C . LYS A 1 88 ? 7.453 -22.062 -15.234 1 95.69 88 LYS A C 1
ATOM 694 O O . LYS A 1 88 ? 7.32 -23.219 -14.844 1 95.69 88 LYS A O 1
ATOM 699 N N . ASN A 1 89 ? 6.512 -21.391 -15.789 1 96.94 89 ASN A N 1
ATOM 700 C CA . ASN A 1 89 ? 5.211 -21.906 -16.203 1 96.94 89 ASN A CA 1
ATOM 701 C C . ASN A 1 89 ? 4.324 -22.219 -15 1 96.94 89 ASN A C 1
ATOM 703 O O . ASN A 1 89 ? 3.35 -22.969 -15.117 1 96.94 89 ASN A O 1
ATOM 707 N N . LYS A 1 90 ? 4.676 -21.75 -13.945 1 96.31 90 LYS A N 1
ATOM 708 C CA . LYS A 1 90 ? 3.848 -21.875 -12.75 1 96.31 90 LYS A CA 1
ATOM 709 C C . LYS A 1 90 ? 3.152 -20.562 -12.422 1 96.31 90 LYS A C 1
ATOM 711 O O . LYS A 1 90 ? 3.686 -19.484 -12.695 1 96.31 90 LYS A O 1
ATOM 716 N N . GLU A 1 91 ? 1.979 -20.734 -11.797 1 96.12 91 GLU A N 1
ATOM 717 C CA . GLU A 1 91 ? 1.216 -19.562 -11.383 1 96.12 91 GLU A CA 1
ATOM 718 C C . GLU A 1 91 ? 1.461 -19.25 -9.914 1 96.12 91 GLU A C 1
ATOM 720 O O . GLU A 1 91 ? 1.514 -20.141 -9.07 1 96.12 91 GLU A O 1
ATOM 725 N N . TYR A 1 92 ? 1.621 -17.969 -9.68 1 94.75 92 TYR A N 1
ATOM 726 C CA . TYR A 1 92 ? 1.822 -17.484 -8.32 1 94.75 92 TYR A CA 1
ATOM 727 C C . TYR A 1 92 ? 0.915 -16.297 -8.008 1 94.75 92 TYR A C 1
ATOM 729 O O . TYR A 1 92 ? 0.43 -15.633 -8.922 1 94.75 92 TYR A O 1
ATOM 737 N N . PHE A 1 93 ? 0.625 -16.156 -6.719 1 93.88 93 PHE A N 1
ATOM 738 C CA . PHE A 1 93 ? 0.086 -14.906 -6.188 1 93.88 93 PHE A CA 1
ATOM 739 C C . PHE A 1 93 ? 1.206 -14 -5.688 1 93.88 93 PHE A C 1
ATOM 741 O O . PHE A 1 93 ? 1.969 -14.383 -4.797 1 93.88 93 PHE A O 1
ATOM 748 N N . LEU A 1 94 ? 1.28 -12.773 -6.258 1 93.31 94 LEU A N 1
ATOM 749 C CA . LEU A 1 94 ? 2.436 -11.922 -6.004 1 93.31 94 LEU A CA 1
ATOM 750 C C . LEU A 1 94 ? 2.01 -10.609 -5.363 1 93.31 94 LEU A C 1
ATOM 752 O O . LEU A 1 94 ? 1.045 -9.977 -5.805 1 93.31 94 LEU A O 1
ATOM 756 N N . TYR A 1 95 ? 2.699 -10.211 -4.266 1 91.62 95 TYR A N 1
ATOM 757 C CA . TYR A 1 95 ? 2.688 -8.844 -3.748 1 91.62 95 TYR A CA 1
ATOM 758 C C . TYR A 1 95 ? 3.881 -8.055 -4.266 1 91.62 95 TYR A C 1
ATOM 760 O O . TYR A 1 95 ? 5.031 -8.461 -4.086 1 91.62 95 TYR A O 1
ATOM 768 N N . VAL A 1 96 ? 3.564 -6.898 -4.902 1 91.56 96 VAL A N 1
ATOM 769 C CA . VAL A 1 96 ? 4.617 -6.172 -5.609 1 91.56 96 VAL A CA 1
ATOM 770 C C . VAL A 1 96 ? 4.562 -4.691 -5.238 1 91.56 96 VAL A C 1
ATOM 772 O O . VAL A 1 96 ? 3.479 -4.121 -5.09 1 91.56 96 VAL A O 1
ATOM 775 N N . SER A 1 97 ? 5.742 -4.102 -5.035 1 87.44 97 SER A N 1
ATOM 776 C CA . SER A 1 97 ? 5.836 -2.664 -4.801 1 87.44 97 SER A CA 1
ATOM 777 C C . SER A 1 97 ? 6.941 -2.037 -5.645 1 87.44 97 SER A C 1
ATOM 779 O O . SER A 1 97 ? 7.852 -2.73 -6.098 1 87.44 97 SER A O 1
ATOM 781 N N . VAL A 1 98 ? 6.73 -0.71 -5.855 1 80.81 98 VAL A N 1
ATOM 782 C CA . VAL A 1 98 ? 7.789 0.085 -6.469 1 80.81 98 VAL A CA 1
ATOM 783 C C . VAL A 1 98 ? 8.508 0.904 -5.398 1 80.81 98 VAL A C 1
ATOM 785 O O . VAL A 1 98 ? 7.891 1.736 -4.727 1 80.81 98 VAL A O 1
ATOM 788 N N . ASN A 1 99 ? 9.641 0.504 -4.934 1 64.12 99 ASN A N 1
ATOM 789 C CA . ASN A 1 99 ? 10.32 1.1 -3.789 1 64.12 99 ASN A CA 1
ATOM 790 C C . ASN A 1 99 ? 11.055 2.381 -4.176 1 64.12 99 ASN A C 1
ATOM 792 O O . ASN A 1 99 ? 11.273 3.256 -3.336 1 64.12 99 ASN A O 1
ATOM 796 N N . ASP A 1 100 ? 11.578 2.297 -5.332 1 60.25 100 ASP A N 1
ATOM 797 C CA . ASP A 1 100 ? 12.352 3.471 -5.715 1 60.25 100 ASP A CA 1
ATOM 798 C C . ASP A 1 100 ? 11.672 4.242 -6.84 1 60.25 100 ASP A C 1
ATOM 800 O O . ASP A 1 100 ? 11.484 3.711 -7.938 1 60.25 100 ASP A O 1
ATOM 804 N N . ALA A 1 101 ? 11.289 5.402 -6.418 1 55.75 101 ALA A N 1
ATOM 805 C CA . ALA A 1 101 ? 10.625 6.254 -7.398 1 55.75 101 ALA A CA 1
ATOM 806 C C . ALA A 1 101 ? 11.531 6.516 -8.602 1 55.75 101 ALA A C 1
ATOM 808 O O . ALA A 1 101 ? 11.047 6.801 -9.695 1 55.75 101 ALA A O 1
ATOM 809 N N . THR A 1 102 ? 12.812 6.32 -8.344 1 55.34 102 THR A N 1
ATOM 810 C CA . THR A 1 102 ? 13.766 6.645 -9.398 1 55.34 102 THR A CA 1
ATOM 811 C C . THR A 1 102 ? 13.812 5.531 -10.445 1 55.34 102 THR A C 1
ATOM 813 O O . THR A 1 102 ? 13.789 5.797 -11.648 1 55.34 102 THR A O 1
ATOM 816 N N . THR A 1 103 ? 13.836 4.344 -9.969 1 61.25 103 THR A N 1
ATOM 817 C CA . THR A 1 103 ? 13.984 3.244 -10.914 1 61.25 103 THR A CA 1
ATOM 818 C C . THR A 1 103 ? 12.609 2.721 -11.344 1 61.25 103 THR A C 1
ATOM 820 O O . THR A 1 103 ? 12.492 2.076 -12.391 1 61.25 103 THR A O 1
ATOM 823 N N . ASN A 1 104 ? 11.594 3.029 -10.617 1 72.94 104 ASN A N 1
ATOM 824 C CA . ASN A 1 104 ? 10.234 2.555 -10.859 1 72.94 104 ASN A CA 1
ATOM 825 C C . ASN A 1 104 ? 10.195 1.047 -11.094 1 72.94 104 ASN A C 1
ATOM 827 O O . ASN A 1 104 ? 9.359 0.548 -11.844 1 72.94 104 ASN A O 1
ATOM 831 N N . LYS A 1 105 ? 11.148 0.349 -10.531 1 83.19 105 LYS A N 1
ATOM 832 C CA . LYS A 1 105 ? 11.234 -1.101 -10.68 1 83.19 105 LYS A CA 1
ATOM 833 C C . LYS A 1 105 ? 10.258 -1.809 -9.75 1 83.19 105 LYS A C 1
ATOM 835 O O . LYS A 1 105 ? 10.328 -1.658 -8.523 1 83.19 105 LYS A O 1
ATOM 840 N N . PRO A 1 106 ? 9.352 -2.549 -10.391 1 89.62 106 PRO A N 1
ATOM 841 C CA . PRO A 1 106 ? 8.469 -3.324 -9.523 1 89.62 106 PRO A CA 1
ATOM 842 C C . PRO A 1 106 ? 9.164 -4.531 -8.898 1 89.62 106 PRO A C 1
ATOM 844 O O . PRO A 1 106 ? 9.695 -5.383 -9.617 1 89.62 106 PRO A O 1
ATOM 847 N N . ILE A 1 107 ? 9.148 -4.637 -7.578 1 88.25 107 ILE A N 1
ATOM 848 C CA . ILE A 1 107 ? 9.852 -5.688 -6.852 1 88.25 107 ILE A CA 1
ATOM 849 C C . ILE A 1 107 ? 8.844 -6.566 -6.109 1 88.25 107 ILE A C 1
ATOM 851 O O . ILE A 1 107 ? 7.93 -6.059 -5.461 1 88.25 107 ILE A O 1
ATOM 855 N N . ILE A 1 108 ? 9.055 -7.859 -6.199 1 90 108 ILE A N 1
ATOM 856 C CA . ILE A 1 108 ? 8.227 -8.805 -5.457 1 90 108 ILE A CA 1
ATOM 857 C C . ILE A 1 108 ? 8.617 -8.789 -3.982 1 90 108 ILE A C 1
ATOM 859 O O . ILE A 1 108 ? 9.758 -9.094 -3.635 1 90 108 ILE A O 1
ATOM 863 N N . ASN A 1 109 ? 7.648 -8.492 -3.176 1 84.44 109 ASN A N 1
ATOM 864 C CA . ASN A 1 109 ? 7.883 -8.492 -1.734 1 84.44 109 ASN A CA 1
ATOM 865 C C . ASN A 1 109 ? 7.578 -9.852 -1.117 1 84.44 109 ASN A C 1
ATOM 867 O O . ASN A 1 109 ? 8.328 -10.336 -0.264 1 84.44 109 ASN A O 1
ATOM 871 N N . GLN A 1 110 ? 6.492 -10.367 -1.535 1 85.62 110 GLN A N 1
ATOM 872 C CA . GLN A 1 110 ? 6.008 -11.656 -1.055 1 85.62 110 GLN A CA 1
ATOM 873 C C . GLN A 1 110 ? 5.266 -12.406 -2.154 1 85.62 110 GLN A C 1
ATOM 875 O O . GLN A 1 110 ? 4.754 -11.797 -3.096 1 85.62 110 GLN A O 1
ATOM 880 N N . PHE A 1 111 ? 5.281 -13.68 -1.979 1 89.75 111 PHE A N 1
ATOM 881 C CA . PHE A 1 111 ? 4.543 -14.484 -2.947 1 89.75 111 PHE A CA 1
ATOM 882 C C . PHE A 1 111 ? 3.938 -15.711 -2.279 1 89.75 111 PHE A C 1
ATOM 884 O O . PHE A 1 111 ? 4.359 -16.109 -1.189 1 89.75 111 PHE A O 1
ATOM 891 N N . HIS A 1 112 ? 2.893 -16.172 -2.922 1 88.31 112 HIS A N 1
ATOM 892 C CA . HIS A 1 112 ? 2.24 -17.422 -2.533 1 88.31 112 HIS A CA 1
ATOM 893 C C . HIS A 1 112 ? 1.95 -18.297 -3.75 1 88.31 112 HIS A C 1
ATOM 895 O O . HIS A 1 112 ? 2.002 -17.812 -4.887 1 88.31 112 HIS A O 1
ATOM 901 N N . GLU A 1 113 ? 1.714 -19.516 -3.359 1 88.81 113 GLU A N 1
ATOM 902 C CA . GLU A 1 113 ? 1.109 -20.328 -4.406 1 88.81 113 GLU A CA 1
ATOM 903 C C . GLU A 1 113 ? -0.233 -19.766 -4.848 1 88.81 113 GLU A C 1
ATOM 905 O O . GLU A 1 113 ? -0.934 -19.125 -4.059 1 88.81 113 GLU A O 1
ATOM 910 N N . ALA A 1 114 ? -0.546 -20.031 -6.086 1 86.25 114 ALA A N 1
ATOM 911 C CA . ALA A 1 114 ? -1.754 -19.453 -6.672 1 86.25 114 ALA A CA 1
ATOM 912 C C . ALA A 1 114 ? -2.994 -19.875 -5.879 1 86.25 114 ALA A C 1
ATOM 914 O O . ALA A 1 114 ? -3.955 -19.094 -5.781 1 86.25 114 ALA A O 1
ATOM 915 N N . SER A 1 115 ? -3.023 -21 -5.277 1 79.06 115 SER A N 1
ATOM 916 C CA . SER A 1 115 ? -4.176 -21.516 -4.543 1 79.06 115 SER A CA 1
ATOM 917 C C . SER A 1 115 ? -4.434 -20.703 -3.279 1 79.06 115 SER A C 1
ATOM 919 O O . SER A 1 115 ? -5.531 -20.734 -2.723 1 79.06 115 SER A O 1
ATOM 921 N N . PHE A 1 116 ? -3.424 -19.984 -2.896 1 78.31 116 PHE A N 1
ATOM 922 C CA . PHE A 1 116 ? -3.562 -19.125 -1.727 1 78.31 116 PHE A CA 1
ATOM 923 C C . PHE A 1 116 ? -4.461 -17.938 -2.031 1 78.31 116 PHE A C 1
ATOM 925 O O . PHE A 1 116 ? -5.07 -17.359 -1.126 1 78.31 116 PHE A O 1
ATOM 932 N N . ALA A 1 117 ? -4.461 -17.625 -3.242 1 70.44 117 ALA A N 1
ATOM 933 C CA . ALA A 1 117 ? -5.156 -16.406 -3.658 1 70.44 117 ALA A CA 1
ATOM 934 C C . ALA A 1 117 ? -6.668 -16.594 -3.594 1 70.44 117 ALA A C 1
ATOM 936 O O . ALA A 1 117 ? -7.332 -16.688 -4.625 1 70.44 117 ALA A O 1
ATOM 937 N N . ASN A 1 118 ? -7.141 -16.953 -2.406 1 74 118 ASN A N 1
ATOM 938 C CA . ASN A 1 118 ? -8.586 -16.812 -2.291 1 74 118 ASN A CA 1
ATOM 939 C C . ASN A 1 118 ? -9.031 -15.359 -2.43 1 74 118 ASN A C 1
ATOM 941 O O . ASN A 1 118 ? -8.961 -14.594 -1.47 1 74 118 ASN A O 1
ATOM 945 N N . ILE A 1 119 ? -9.438 -15 -3.65 1 73.69 119 ILE A N 1
ATOM 946 C CA . ILE A 1 119 ? -9.727 -13.633 -4.051 1 73.69 119 ILE A CA 1
ATOM 947 C C . ILE A 1 119 ? -10.773 -13.031 -3.113 1 73.69 119 ILE A C 1
ATOM 949 O O . ILE A 1 119 ? -10.695 -11.852 -2.75 1 73.69 119 ILE A O 1
ATOM 953 N N . THR A 1 120 ? -11.703 -13.859 -2.738 1 73.12 120 THR A N 1
ATOM 954 C CA . THR A 1 120 ? -12.758 -13.383 -1.853 1 73.12 120 THR A CA 1
ATOM 955 C C . THR A 1 120 ? -12.18 -12.969 -0.502 1 73.12 120 THR A C 1
ATOM 957 O O . THR A 1 120 ? -12.562 -11.938 0.053 1 73.12 120 THR A O 1
ATOM 960 N N . ARG A 1 121 ? -11.273 -13.727 -0.054 1 78.75 121 ARG A N 1
ATOM 961 C CA . ARG A 1 121 ? -10.641 -13.414 1.221 1 78.75 121 ARG A CA 1
ATOM 962 C C . ARG A 1 121 ? -9.766 -12.172 1.104 1 78.75 121 ARG A C 1
ATOM 964 O O . ARG A 1 121 ? -9.844 -11.266 1.941 1 78.75 121 ARG A O 1
ATOM 971 N N . VAL A 1 122 ? -9.039 -12.102 0.081 1 82.38 122 VAL A N 1
ATOM 972 C CA . VAL A 1 122 ? -8.078 -11.008 -0.081 1 82.38 122 VAL A CA 1
ATOM 973 C C . VAL A 1 122 ? -8.828 -9.695 -0.292 1 82.38 122 VAL A C 1
ATOM 975 O O . VAL A 1 122 ? -8.438 -8.656 0.24 1 82.38 122 VAL A O 1
ATOM 978 N N . ASN A 1 123 ? -9.953 -9.844 -0.943 1 78.25 123 ASN A N 1
ATOM 979 C CA . ASN A 1 123 ? -10.742 -8.648 -1.215 1 78.25 123 ASN A CA 1
ATOM 980 C C . ASN A 1 123 ? -11.469 -8.156 0.036 1 78.25 123 ASN A C 1
ATOM 982 O O . ASN A 1 123 ? -11.992 -7.039 0.058 1 78.25 123 ASN A O 1
ATOM 986 N N . SER A 1 124 ? -11.414 -8.977 1.048 1 79.75 124 SER A N 1
ATOM 987 C CA . SER A 1 124 ? -12.102 -8.602 2.281 1 79.75 124 SER A CA 1
ATOM 988 C C . SER A 1 124 ? -11.164 -7.867 3.234 1 79.75 124 SER A C 1
ATOM 990 O O . SER A 1 124 ? -11.594 -7.348 4.266 1 79.75 124 SER A O 1
ATOM 992 N N . TYR A 1 125 ? -9.914 -7.871 2.877 1 86 125 TYR A N 1
ATOM 993 C CA . TYR A 1 125 ? -8.953 -7.215 3.76 1 86 125 TYR A CA 1
ATOM 994 C C . TYR A 1 125 ? -9.258 -5.727 3.889 1 86 125 TYR A C 1
ATOM 996 O O . TYR A 1 125 ? -9.578 -5.066 2.898 1 86 125 TYR A O 1
ATOM 1004 N N . VAL A 1 126 ? -9.18 -5.301 5.102 1 85.81 126 VAL A N 1
ATOM 1005 C CA . VAL A 1 126 ? -9.398 -3.887 5.398 1 85.81 126 VAL A CA 1
ATOM 1006 C C . VAL A 1 126 ? -8.102 -3.26 5.902 1 85.81 126 VAL A C 1
ATOM 1008 O O . VAL A 1 126 ? -7.562 -3.67 6.934 1 85.81 126 VAL A O 1
ATOM 1011 N N . CYS A 1 127 ? -7.695 -2.234 5.281 1 89.94 127 CYS A N 1
ATOM 1012 C CA . CYS A 1 127 ? -6.363 -1.717 5.566 1 89.94 127 CYS A CA 1
ATOM 1013 C C . CYS A 1 127 ? -6.41 -0.656 6.66 1 89.94 127 CYS A C 1
ATOM 1015 O O . CYS A 1 127 ? -5.371 -0.189 7.125 1 89.94 127 CYS A O 1
ATOM 1017 N N . SER A 1 128 ? -7.59 -0.343 7.109 1 85.62 128 SER A N 1
ATOM 1018 C CA . SER A 1 128 ? -7.691 0.525 8.281 1 85.62 128 SER A CA 1
ATOM 1019 C C . SER A 1 128 ? -7.43 -0.25 9.562 1 85.62 128 SER A C 1
ATOM 1021 O O . SER A 1 128 ? -7.316 0.343 10.641 1 85.62 128 SER A O 1
ATOM 1023 N N . CYS A 1 129 ? -7.336 -1.504 9.422 1 88.31 129 CYS A N 1
ATOM 1024 C CA . CYS A 1 129 ? -7.027 -2.377 10.547 1 88.31 129 CYS A CA 1
ATOM 1025 C C . CYS A 1 129 ? -5.664 -3.033 10.367 1 88.31 129 CYS A C 1
ATOM 1027 O O . CYS A 1 129 ? -5.371 -3.586 9.305 1 88.31 129 CYS A O 1
ATOM 1029 N N . THR A 1 130 ? -4.891 -2.998 11.43 1 89.81 130 THR A N 1
ATOM 1030 C CA . THR A 1 130 ? -3.572 -3.625 11.406 1 89.81 130 THR A CA 1
ATOM 1031 C C . THR A 1 130 ? -3.578 -4.922 12.211 1 89.81 130 THR A C 1
ATOM 1033 O O . THR A 1 130 ? -4.168 -4.984 13.289 1 89.81 130 THR A O 1
ATOM 1036 N N . VAL A 1 131 ? -2.934 -5.902 11.602 1 89.12 131 VAL A N 1
ATOM 1037 C CA . VAL A 1 131 ? -2.814 -7.16 12.328 1 89.12 131 VAL A CA 1
ATOM 1038 C C . VAL A 1 131 ? -1.448 -7.238 13.008 1 89.12 131 VAL A C 1
ATOM 1040 O O . VAL A 1 131 ? -0.414 -7.074 12.359 1 89.12 131 VAL A O 1
ATOM 1043 N N . VAL A 1 132 ? -1.487 -7.453 14.297 1 87.5 132 VAL A N 1
ATOM 1044 C CA . VAL A 1 132 ? -0.256 -7.535 15.07 1 87.5 132 VAL A CA 1
ATOM 1045 C C . VAL A 1 132 ? -0.064 -8.961 15.586 1 87.5 132 VAL A C 1
ATOM 1047 O O . VAL A 1 132 ? -1.018 -9.594 16.047 1 87.5 132 VAL A O 1
ATOM 1050 N N . VAL A 1 133 ? 1.168 -9.414 15.438 1 86.06 133 VAL A N 1
ATOM 1051 C CA . VAL A 1 133 ? 1.484 -10.766 15.891 1 86.06 133 VAL A CA 1
ATOM 1052 C C . VAL A 1 133 ? 2.186 -10.695 17.25 1 86.06 133 VAL A C 1
ATOM 1054 O O . VAL A 1 133 ? 3.248 -10.086 17.375 1 86.06 133 VAL A O 1
ATOM 1057 N N . ASN A 1 134 ? 1.479 -11.266 18.188 1 86.38 134 ASN A N 1
ATOM 1058 C CA . ASN A 1 134 ? 2.012 -11.336 19.547 1 86.38 134 ASN A CA 1
ATOM 1059 C C . ASN A 1 134 ? 2.316 -12.773 19.953 1 86.38 134 ASN A C 1
ATOM 1061 O O . ASN A 1 134 ? 1.473 -13.445 20.547 1 86.38 134 ASN A O 1
ATOM 1065 N N . LEU A 1 135 ? 3.488 -13.133 19.656 1 84.75 135 LEU A N 1
ATOM 1066 C CA . LEU A 1 135 ? 3.969 -14.477 19.969 1 84.75 135 LEU A CA 1
ATOM 1067 C C . LEU A 1 135 ? 5.176 -14.422 20.906 1 84.75 135 LEU A C 1
ATOM 1069 O O . LEU A 1 135 ? 5.84 -13.383 21 1 84.75 135 LEU A O 1
ATOM 1073 N N . PRO A 1 136 ? 5.395 -15.469 21.609 1 84.88 136 PRO A N 1
ATOM 1074 C CA . PRO A 1 136 ? 6.512 -15.469 22.562 1 84.88 136 PRO A CA 1
ATOM 1075 C C . PRO A 1 136 ? 7.836 -15.07 21.922 1 84.88 136 PRO A C 1
ATOM 1077 O O . PRO A 1 136 ? 8.641 -14.375 22.531 1 84.88 136 PRO A O 1
ATOM 1080 N N . TRP A 1 137 ? 8.102 -15.484 20.672 1 83.75 137 TRP A N 1
ATOM 1081 C CA . TRP A 1 137 ? 9.367 -15.188 20 1 83.75 137 TRP A CA 1
ATOM 1082 C C . TRP A 1 137 ? 9.289 -13.867 19.234 1 83.75 137 TRP A C 1
ATOM 1084 O O . TRP A 1 137 ? 10.273 -13.43 18.641 1 83.75 137 TRP A O 1
ATOM 1094 N N . GLN A 1 138 ? 8.156 -13.25 19.188 1 83.25 138 GLN A N 1
ATOM 1095 C CA . GLN A 1 138 ? 7.895 -11.953 18.562 1 83.25 138 GLN A CA 1
ATOM 1096 C C . GLN A 1 138 ? 6.934 -11.125 19.406 1 83.25 138 GLN A C 1
ATOM 1098 O O . GLN A 1 138 ? 5.812 -10.836 18.984 1 83.25 138 GLN A O 1
ATOM 1103 N N . PRO A 1 139 ? 7.371 -10.766 20.594 1 81.75 139 PRO A N 1
ATOM 1104 C CA . PRO A 1 139 ? 6.473 -10.023 21.469 1 81.75 139 PRO A CA 1
ATOM 1105 C C . PRO A 1 139 ? 6.277 -8.57 21.031 1 81.75 139 PRO A C 1
ATOM 1107 O O . PRO A 1 139 ? 7.18 -7.977 20.438 1 81.75 139 PRO A O 1
ATOM 1110 N N . ILE A 1 140 ? 5.074 -8.141 21.219 1 76.5 140 ILE A N 1
ATOM 1111 C CA . ILE A 1 140 ? 4.812 -6.738 20.938 1 76.5 140 ILE A CA 1
ATOM 1112 C C . ILE A 1 140 ? 4.902 -5.922 22.219 1 76.5 140 ILE A C 1
ATOM 1114 O O . ILE A 1 140 ? 4.656 -6.441 23.312 1 76.5 140 ILE A O 1
ATOM 1118 N N . PRO A 1 141 ? 5.332 -4.691 22 1 70.75 141 PRO A N 1
ATOM 1119 C CA . PRO A 1 141 ? 5.359 -3.85 23.203 1 70.75 141 PRO A CA 1
ATOM 1120 C C . PRO A 1 141 ? 3.971 -3.635 23.797 1 70.75 141 PRO A C 1
ATOM 1122 O O . PRO A 1 141 ? 2.973 -3.648 23.078 1 70.75 141 PRO A O 1
ATOM 1125 N N . GLU A 1 142 ? 3.955 -3.594 25.062 1 64.12 142 GLU A N 1
ATOM 1126 C CA . GLU A 1 142 ? 2.719 -3.383 25.797 1 64.12 142 GLU A CA 1
ATOM 1127 C C . GLU A 1 142 ? 1.959 -2.166 25.281 1 64.12 142 GLU A C 1
ATOM 1129 O O . GLU A 1 142 ? 0.728 -2.135 25.312 1 64.12 142 GLU A O 1
ATOM 1134 N N . SER A 1 143 ? 2.68 -1.282 24.828 1 57.75 143 SER A N 1
ATOM 1135 C CA . SER A 1 143 ? 2.061 -0.058 24.328 1 57.75 143 SER A CA 1
ATOM 1136 C C . SER A 1 143 ? 1.221 -0.329 23.094 1 57.75 143 SER A C 1
ATOM 1138 O O . SER A 1 143 ? 0.352 0.471 22.734 1 57.75 143 SER A O 1
ATOM 1140 N N . LEU A 1 144 ? 1.584 -1.448 22.484 1 59.69 144 LEU A N 1
ATOM 1141 C CA . LEU A 1 144 ? 0.857 -1.745 21.25 1 59.69 144 LEU A CA 1
ATOM 1142 C C . LEU A 1 144 ? -0.442 -2.484 21.562 1 59.69 144 LEU A C 1
ATOM 1144 O O . LEU A 1 144 ? -1.152 -2.9 20.641 1 59.69 144 LEU A O 1
ATOM 1148 N N . ARG A 1 145 ? -0.664 -2.6 22.984 1 57.47 145 ARG A N 1
ATOM 1149 C CA . ARG A 1 145 ? -1.831 -3.387 23.375 1 57.47 145 ARG A CA 1
ATOM 1150 C C . ARG A 1 145 ? -3.104 -2.818 22.75 1 57.47 145 ARG A C 1
ATOM 1152 O O . ARG A 1 145 ? -3.188 -1.616 22.484 1 57.47 145 ARG A O 1
ATOM 1159 N N . PRO A 1 146 ? -4.34 -3.691 22.656 1 59.56 146 PRO A N 1
ATOM 1160 C CA . PRO A 1 146 ? -5.293 -3.666 21.547 1 59.56 146 PRO A CA 1
ATOM 1161 C C . PRO A 1 146 ? -5.859 -2.271 21.281 1 59.56 146 PRO A C 1
ATOM 1163 O O . PRO A 1 146 ? -6.48 -1.676 22.156 1 59.56 146 PRO A O 1
ATOM 1166 N N . ALA A 1 147 ? -5.316 -1.649 20.297 1 71.19 147 ALA A N 1
ATOM 1167 C CA . ALA A 1 147 ? -5.844 -0.375 19.812 1 71.19 147 ALA A CA 1
ATOM 1168 C C . ALA A 1 147 ? -7.078 -0.587 18.938 1 71.19 147 ALA A C 1
ATOM 1170 O O . ALA A 1 147 ? -7.328 -1.699 18.453 1 71.19 147 ALA A O 1
ATOM 1171 N N . ARG A 1 148 ? -7.902 0.358 19 1 80.81 148 ARG A N 1
ATOM 1172 C CA . ARG A 1 148 ? -9.133 0.393 18.203 1 80.81 148 ARG A CA 1
ATOM 1173 C C . ARG A 1 148 ? -8.875 -0.05 16.766 1 80.81 148 ARG A C 1
ATOM 1175 O O . ARG A 1 148 ? -9.75 -0.62 16.125 1 80.81 148 ARG A O 1
ATOM 1182 N N . ASP A 1 149 ? -7.578 -0.051 16.391 1 85.31 149 ASP A N 1
ATOM 1183 C CA . ASP A 1 149 ? -7.301 -0.219 14.961 1 85.31 149 ASP A CA 1
ATOM 1184 C C . ASP A 1 149 ? -6.438 -1.455 14.711 1 85.31 149 ASP A C 1
ATOM 1186 O O . ASP A 1 149 ? -5.797 -1.57 13.664 1 85.31 149 ASP A O 1
ATOM 1190 N N . THR A 1 150 ? -6.492 -2.4 15.773 1 88.12 150 THR A N 1
ATOM 1191 C CA . THR A 1 150 ? -5.609 -3.547 15.586 1 88.12 150 THR A CA 1
ATOM 1192 C C . THR A 1 150 ? -6.324 -4.848 15.945 1 88.12 150 THR A C 1
ATOM 1194 O O . THR A 1 150 ? -7.262 -4.844 16.75 1 88.12 150 THR A O 1
ATOM 1197 N N . CYS A 1 151 ? -5.961 -5.891 15.297 1 87.25 151 CYS A N 1
ATOM 1198 C CA . CYS A 1 151 ? -6.223 -7.266 15.703 1 87.25 151 CYS A CA 1
ATOM 1199 C C . CYS A 1 151 ? -4.934 -7.973 16.094 1 87.25 151 CYS A C 1
ATOM 1201 O O . CYS A 1 151 ? -3.91 -7.82 15.43 1 87.25 151 CYS A O 1
ATOM 1203 N N . ILE A 1 152 ? -5.008 -8.711 17.172 1 86.94 152 ILE A N 1
ATOM 1204 C CA . ILE A 1 152 ? -3.799 -9.359 17.672 1 86.94 152 ILE A CA 1
ATOM 1205 C C . ILE A 1 152 ? -3.889 -10.859 17.438 1 86.94 152 ILE A C 1
ATOM 1207 O O . ILE A 1 152 ? -4.926 -11.477 17.703 1 86.94 152 ILE A O 1
ATOM 1211 N N . ILE A 1 153 ? -2.854 -11.367 16.938 1 87.81 153 ILE A N 1
ATOM 1212 C CA . ILE A 1 153 ? -2.711 -12.812 16.844 1 87.81 153 ILE A CA 1
ATOM 1213 C C . ILE A 1 153 ? -1.942 -13.344 18.047 1 87.81 153 ILE A C 1
ATOM 1215 O O . ILE A 1 153 ? -0.773 -13 18.234 1 87.81 153 ILE A O 1
ATOM 1219 N N . THR A 1 154 ? -2.6 -14.125 18.734 1 85.75 154 THR A N 1
ATOM 1220 C CA . THR A 1 154 ? -1.997 -14.805 19.875 1 85.75 154 THR A CA 1
ATOM 1221 C C . THR A 1 154 ? -1.697 -16.266 19.547 1 85.75 154 THR A C 1
ATOM 1223 O O . THR A 1 154 ? -2.17 -16.781 18.531 1 85.75 154 THR A O 1
ATOM 1226 N N . PRO A 1 155 ? -0.948 -16.922 20.406 1 82.56 155 PRO A N 1
ATOM 1227 C CA . PRO A 1 155 ? -0.646 -18.328 20.156 1 82.56 155 PRO A CA 1
ATOM 1228 C C . PRO A 1 155 ? -1.902 -19.188 19.969 1 82.56 155 PRO A C 1
ATOM 1230 O O . PRO A 1 155 ? -1.922 -20.094 19.141 1 82.56 155 PRO A O 1
ATOM 1233 N N . ASP A 1 156 ? -2.949 -18.891 20.641 1 79.75 156 ASP A N 1
ATOM 1234 C CA . ASP A 1 156 ? -4.18 -19.672 20.578 1 79.75 156 ASP A CA 1
ATOM 1235 C C . ASP A 1 156 ? -4.926 -19.422 19.266 1 79.75 156 ASP A C 1
ATOM 1237 O O . ASP A 1 156 ? -5.672 -20.281 18.797 1 79.75 156 ASP A O 1
ATOM 1241 N N . GLU A 1 157 ? -4.703 -18.281 18.672 1 74.81 157 GLU A N 1
ATOM 1242 C CA . GLU A 1 157 ? -5.453 -17.891 17.469 1 74.81 157 GLU A CA 1
ATOM 1243 C C . GLU A 1 157 ? -4.605 -18.031 16.219 1 74.81 157 GLU A C 1
ATOM 1245 O O . GLU A 1 157 ? -5.066 -17.734 15.109 1 74.81 157 GLU A O 1
ATOM 1250 N N . PHE A 1 158 ? -3.469 -18.531 16.328 1 72.69 158 PHE A N 1
ATOM 1251 C CA . PHE A 1 158 ? -2.479 -18.516 15.266 1 72.69 158 PHE A CA 1
ATOM 1252 C C . PHE A 1 158 ? -2.977 -19.281 14.055 1 72.69 158 PHE A C 1
ATOM 1254 O O . PHE A 1 158 ? -3.031 -18.75 12.945 1 72.69 158 PHE A O 1
ATOM 1261 N N . ASP A 1 159 ? -3.381 -20.5 14.305 1 65.5 159 ASP A N 1
ATOM 1262 C CA . ASP A 1 159 ? -3.748 -21.344 13.172 1 65.5 159 ASP A CA 1
ATOM 1263 C C . ASP A 1 159 ? -4.973 -20.797 12.445 1 65.5 159 ASP A C 1
ATOM 1265 O O . ASP A 1 159 ? -4.984 -20.688 11.219 1 65.5 159 ASP A O 1
ATOM 1269 N N . TRP A 1 160 ? -5.895 -20.312 13.133 1 63.72 160 TRP A N 1
ATOM 1270 C CA . TRP A 1 160 ? -7.148 -19.844 12.547 1 63.72 160 TRP A CA 1
ATOM 1271 C C . TRP A 1 160 ? -6.957 -18.516 11.844 1 63.72 160 TRP A C 1
ATOM 1273 O O . TRP A 1 160 ? -7.457 -18.312 10.734 1 63.72 160 TRP A O 1
ATOM 1283 N N . SER A 1 161 ? -6.254 -17.609 12.383 1 62.5 161 SER A N 1
ATOM 1284 C CA . SER A 1 161 ? -6.148 -16.234 11.906 1 62.5 161 SER A CA 1
ATOM 1285 C C . SER A 1 161 ? -5.391 -16.172 10.586 1 62.5 161 SER A C 1
ATOM 1287 O O . SER A 1 161 ? -5.742 -15.383 9.703 1 62.5 161 SER A O 1
ATOM 1289 N N . PHE A 1 162 ? -4.48 -17.016 10.484 1 66.12 162 PHE A N 1
ATOM 1290 C CA . PHE A 1 162 ? -3.641 -16.953 9.297 1 66.12 162 PHE A CA 1
ATOM 1291 C C . P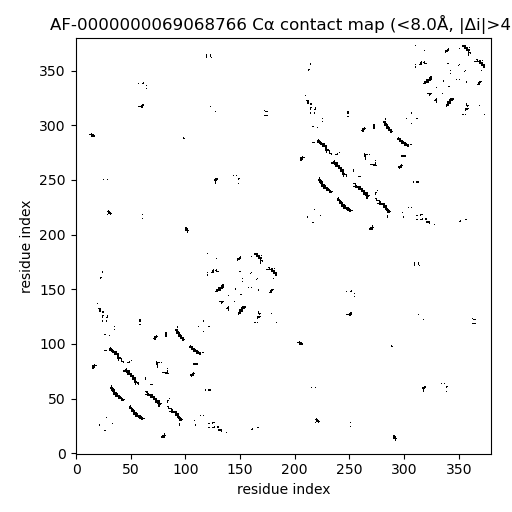HE A 1 162 ? -4.316 -17.641 8.117 1 66.12 162 PHE A C 1
ATOM 1293 O O . PHE A 1 162 ? -4.109 -17.25 6.965 1 66.12 162 PHE A O 1
ATOM 1300 N N . GLU A 1 163 ? -5.086 -18.531 8.477 1 64 163 GLU A N 1
ATOM 1301 C CA . GLU A 1 163 ? -5.621 -19.312 7.363 1 64 163 GLU A CA 1
ATOM 1302 C C . GLU A 1 163 ? -7 -18.797 6.953 1 64 163 GLU A C 1
ATOM 1304 O O . GLU A 1 163 ? -7.363 -18.844 5.777 1 64 163 GLU A O 1
ATOM 1309 N N . ARG A 1 164 ? -7.66 -18.172 7.836 1 67.62 164 ARG A N 1
ATOM 1310 C CA . ARG A 1 164 ? -9.07 -18.016 7.484 1 67.62 164 ARG A CA 1
ATOM 1311 C C . ARG A 1 164 ? -9.562 -16.625 7.855 1 67.62 164 ARG A C 1
ATOM 1313 O O . ARG A 1 164 ? -10.5 -16.109 7.242 1 67.62 164 ARG A O 1
ATOM 1320 N N . GLY A 1 165 ? -8.945 -16.094 8.656 1 79.19 165 GLY A N 1
ATOM 1321 C CA . GLY A 1 165 ? -9.547 -14.883 9.195 1 79.19 165 GLY A CA 1
ATOM 1322 C C . GLY A 1 165 ? -8.945 -13.609 8.625 1 79.19 165 GLY A C 1
ATOM 1323 O O . GLY A 1 165 ? -7.871 -13.641 8.031 1 79.19 165 GLY A O 1
ATOM 1324 N N . TYR A 1 166 ? -9.742 -12.555 8.648 1 86.56 166 TYR A N 1
ATOM 1325 C CA . TYR A 1 166 ? -9.242 -11.219 8.367 1 86.56 166 TYR A CA 1
ATOM 1326 C C . TYR A 1 166 ? -9.703 -10.227 9.43 1 86.56 166 TYR A C 1
ATOM 1328 O O . TYR A 1 166 ? -10.625 -10.516 10.195 1 86.56 166 TYR A O 1
ATOM 1336 N N . CYS A 1 167 ? -9.031 -9.195 9.602 1 88.06 167 CYS A N 1
ATOM 1337 C CA . CYS A 1 167 ? -9.281 -8.133 10.57 1 88.06 167 CYS A CA 1
ATOM 1338 C C . CYS A 1 167 ? -10.047 -6.977 9.93 1 88.06 167 CYS A C 1
ATOM 1340 O O . CYS A 1 167 ? -9.57 -6.375 8.961 1 88.06 167 CYS A O 1
ATOM 1342 N N . ALA A 1 168 ? -11.305 -6.746 10.375 1 86.31 168 ALA A N 1
ATOM 1343 C CA . ALA A 1 168 ? -12.102 -5.688 9.766 1 86.31 168 ALA A CA 1
ATOM 1344 C C . ALA A 1 168 ? -13.008 -5.016 10.797 1 86.31 168 ALA A C 1
ATOM 1346 O O . ALA A 1 168 ? -13.156 -5.512 11.914 1 86.31 168 ALA A O 1
ATOM 1347 N N . ARG A 1 169 ? -13.539 -3.918 10.344 1 80.56 169 ARG A N 1
ATOM 1348 C CA . ARG A 1 169 ? -14.5 -3.195 11.164 1 80.56 169 ARG A CA 1
ATOM 1349 C C . ARG A 1 169 ? -15.922 -3.639 10.859 1 80.56 169 ARG A C 1
ATOM 1351 O O . ARG A 1 169 ? -16.266 -3.906 9.703 1 80.56 169 ARG A O 1
ATOM 1358 N N . ARG A 1 170 ? -16.719 -4.672 11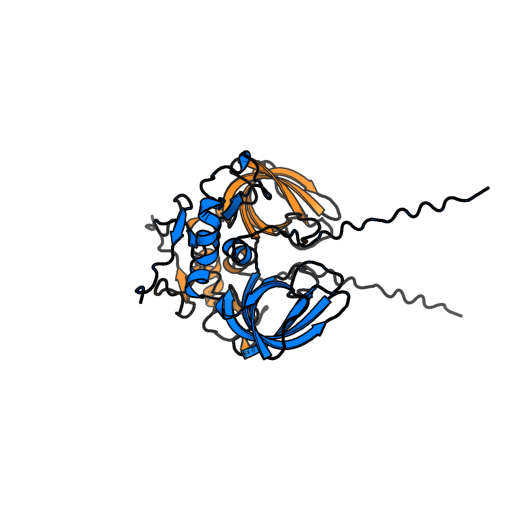.578 1 63.88 170 ARG A N 1
ATOM 1359 C CA . ARG A 1 170 ? -18.031 -5.238 11.297 1 63.88 170 ARG A CA 1
ATOM 1360 C C . ARG A 1 170 ? -18.984 -4.164 10.805 1 63.88 170 ARG A C 1
ATOM 1362 O O . ARG A 1 170 ? -19.906 -4.449 10.031 1 63.88 170 ARG A O 1
ATOM 1369 N N . GLY A 1 171 ? -19.266 -3.051 11.398 1 52.31 171 GLY A N 1
ATOM 1370 C CA . GLY A 1 171 ? -20.422 -2.201 11.195 1 52.31 171 GLY A CA 1
ATOM 1371 C C . GLY A 1 171 ? -20.359 -1.387 9.914 1 52.31 171 GLY A C 1
ATOM 1372 O O . GLY A 1 171 ? -19.422 -1.538 9.125 1 52.31 171 GLY A O 1
ATOM 1373 N N . ASP A 1 172 ? -21.141 -0.099 9.914 1 44.81 172 ASP A N 1
ATOM 1374 C CA . ASP A 1 172 ? -21.594 0.828 8.875 1 44.81 172 ASP A CA 1
ATOM 1375 C C . ASP A 1 172 ? -20.422 1.292 8.008 1 44.81 172 ASP A C 1
ATOM 1377 O O . ASP A 1 172 ? -19.266 1.177 8.406 1 44.81 172 ASP A O 1
ATOM 1381 N N . ARG A 1 173 ? -20.703 1.374 6.73 1 42.66 173 ARG A N 1
ATOM 1382 C CA . ARG A 1 173 ? -19.922 2.066 5.707 1 42.66 173 ARG A CA 1
ATOM 1383 C C . ARG A 1 173 ? -18.984 3.096 6.336 1 42.66 173 ARG A C 1
ATOM 1385 O O . ARG A 1 173 ? -18.172 3.707 5.645 1 42.66 173 ARG A O 1
ATOM 1392 N N . SER A 1 174 ? -19.484 3.498 7.559 1 43.94 174 SER A N 1
ATOM 1393 C CA . SER A 1 174 ? -18.812 4.645 8.156 1 43.94 174 SER A CA 1
ATOM 1394 C C . SER A 1 174 ? -17.453 4.25 8.742 1 43.94 174 SER A C 1
ATOM 1396 O O . SER A 1 174 ? -16.656 5.109 9.086 1 43.94 174 SER A O 1
ATOM 1398 N N . GLY A 1 175 ? -17.031 2.777 8.852 1 55.75 175 GLY A N 1
ATOM 1399 C CA . GLY A 1 175 ? -15.688 2.314 9.188 1 55.75 175 GLY A CA 1
ATOM 1400 C C . GLY A 1 175 ? -15.227 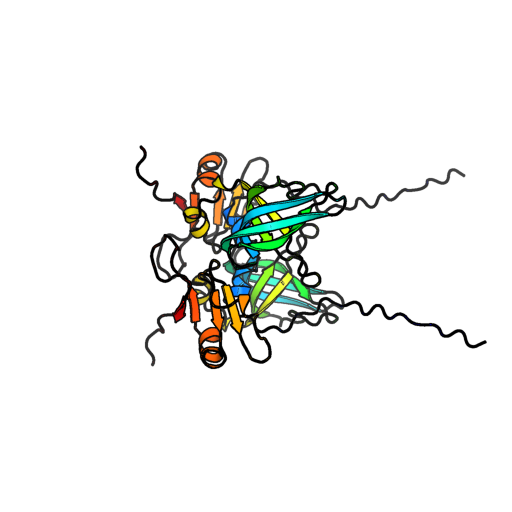2.773 10.555 1 55.75 175 GLY A C 1
ATOM 1401 O O . GLY A 1 175 ? -14.023 2.883 10.805 1 55.75 175 GLY A O 1
ATOM 1402 N N . SER A 1 176 ? -16.172 3.119 11.492 1 62.59 176 SER A N 1
ATOM 1403 C CA . SER A 1 176 ? -15.75 3.783 12.719 1 62.59 176 SER A CA 1
ATOM 1404 C C . SER A 1 176 ? -15.633 2.793 13.867 1 62.59 176 SER A C 1
ATOM 1406 O O . SER A 1 176 ? -15.102 3.125 14.93 1 62.59 176 SER A O 1
ATOM 1408 N N . GLY A 1 177 ? -16.094 1.6 13.727 1 74.06 177 GLY A N 1
ATOM 1409 C CA . GLY A 1 177 ? -15.984 0.669 14.836 1 74.06 177 GLY A CA 1
ATOM 1410 C C . GLY A 1 177 ? -14.602 0.065 14.977 1 74.06 177 GLY A C 1
ATOM 1411 O O . GLY A 1 177 ? -13.719 0.312 14.148 1 74.06 177 GLY A O 1
ATOM 1412 N N . PRO A 1 178 ? -14.406 -0.573 16.188 1 82.94 178 PRO A N 1
ATOM 1413 C CA . PRO A 1 178 ? -13.102 -1.207 16.391 1 82.94 178 PRO A CA 1
ATOM 1414 C C . PRO A 1 178 ? -12.852 -2.365 15.422 1 82.94 178 PRO A C 1
ATOM 1416 O O . PRO A 1 178 ? -13.805 -2.988 14.945 1 82.94 178 PRO A O 1
ATOM 1419 N N . CYS A 1 179 ? -11.648 -2.59 15.117 1 87 179 CYS A N 1
ATOM 1420 C CA . CYS A 1 179 ? -11.25 -3.734 14.305 1 87 179 CYS A CA 1
ATOM 1421 C C . CYS A 1 179 ? -11.445 -5.039 15.07 1 87 179 CYS A C 1
ATOM 1423 O O . CYS A 1 179 ? -11.164 -5.109 16.266 1 87 179 CYS A O 1
ATOM 1425 N N . LYS A 1 180 ? -12.047 -6.023 14.367 1 85.5 180 LYS A N 1
ATOM 1426 C CA . LYS A 1 180 ? -12.273 -7.348 14.93 1 85.5 180 LYS A CA 1
ATOM 1427 C C . LYS A 1 180 ? -11.984 -8.438 13.906 1 85.5 180 LYS A C 1
ATOM 1429 O O . LYS A 1 180 ? -12.039 -8.195 12.703 1 85.5 180 LYS A O 1
ATOM 1434 N N . TRP A 1 181 ? -11.711 -9.633 14.523 1 85.5 181 TRP A N 1
ATOM 1435 C CA . TRP A 1 181 ? -11.531 -10.781 13.641 1 85.5 181 TRP A CA 1
ATOM 1436 C C . TRP A 1 181 ? -12.859 -11.219 13.031 1 85.5 181 TRP A C 1
ATOM 1438 O O . TRP A 1 181 ? -13.867 -11.32 13.734 1 85.5 181 TRP A O 1
ATOM 1448 N N . ILE A 1 182 ? -12.781 -11.344 11.695 1 81.56 182 ILE A N 1
ATOM 1449 C CA . ILE A 1 182 ? -13.945 -11.852 10.977 1 81.56 182 ILE A CA 1
ATOM 1450 C C . ILE A 1 182 ? -13.578 -13.141 10.242 1 81.56 182 ILE A C 1
ATOM 1452 O O . ILE A 1 182 ? -12.539 -13.211 9.586 1 81.56 182 ILE A O 1
ATOM 1456 N N . ALA A 1 183 ? -14.203 -14.203 10.523 1 69.94 183 ALA A N 1
ATOM 1457 C CA . ALA A 1 183 ? -14.008 -15.445 9.789 1 69.94 183 ALA A CA 1
ATOM 1458 C C . ALA A 1 183 ? -14.852 -15.469 8.516 1 69.94 183 ALA A C 1
ATOM 1460 O O . ALA A 1 183 ? -15.969 -14.953 8.492 1 69.94 183 ALA A O 1
ATOM 1461 N N . PRO A 1 184 ? -14.156 -15.641 7.312 1 57.22 184 PRO A N 1
ATOM 1462 C CA . PRO A 1 184 ? -15.031 -15.727 6.141 1 57.22 184 PRO A CA 1
ATOM 1463 C C . PRO A 1 184 ? -16.172 -16.734 6.328 1 57.22 184 PRO A C 1
ATOM 1465 O O . PRO A 1 184 ? -16.016 -17.734 7.027 1 57.22 184 PRO A O 1
ATOM 1468 N N . LYS A 1 185 ? -17.484 -16.406 6.078 1 47.72 185 LYS A N 1
ATOM 1469 C CA . LYS A 1 185 ? -18.562 -17.391 6.059 1 47.72 185 LYS A CA 1
ATOM 1470 C C . LYS A 1 185 ? -18.156 -18.625 5.27 1 47.72 185 LYS A C 1
ATOM 1472 O O . LYS A 1 185 ? -17.766 -18.531 4.102 1 47.72 185 LYS A O 1
ATOM 1477 N N . THR A 1 186 ? -17.422 -19.672 5.812 1 40.97 186 THR A N 1
ATOM 1478 C CA . THR A 1 186 ? -17.312 -20.969 5.141 1 40.97 186 THR A CA 1
ATOM 1479 C C . THR A 1 186 ? -18.516 -21.203 4.238 1 40.97 186 THR A C 1
ATOM 1481 O O . THR A 1 186 ? -19.656 -20.922 4.617 1 40.97 186 THR A O 1
ATOM 1484 N N . ALA A 1 187 ? -18.344 -21.484 2.857 1 35.19 187 ALA A N 1
ATOM 1485 C CA . ALA A 1 187 ? -19.234 -22.469 2.229 1 35.19 187 ALA A CA 1
ATOM 1486 C C . ALA A 1 187 ? -19.578 -23.594 3.201 1 35.19 187 ALA A C 1
ATOM 1488 O O . ALA A 1 187 ? -18.859 -23.828 4.176 1 35.19 187 ALA A O 1
ATOM 1489 N N . ALA A 1 188 ? -20.812 -24.484 3.012 1 28.39 188 ALA A N 1
ATOM 1490 C CA . ALA A 1 188 ? -21.203 -25.781 3.531 1 28.39 188 ALA A CA 1
ATOM 1491 C C . ALA A 1 188 ? -19.984 -26.688 3.748 1 28.39 188 ALA A C 1
ATOM 1493 O O . ALA A 1 188 ? -19.125 -26.797 2.875 1 28.39 188 ALA A O 1
ATOM 1494 N N . CYS A 1 189 ? -19.453 -27 5.105 1 25.02 189 CYS A N 1
ATOM 1495 C CA . CYS A 1 189 ? -18.828 -28.312 5.297 1 25.02 189 CYS A CA 1
ATOM 1496 C C . CYS A 1 189 ? -19.281 -29.297 4.227 1 25.02 189 CYS A C 1
ATOM 1498 O O . CYS A 1 189 ? -20.469 -29.328 3.875 1 25.02 189 CYS A O 1
ATOM 1500 N N . PRO A 1 190 ? -18.344 -30.219 3.695 1 23.33 190 PRO A N 1
ATOM 1501 C CA . PRO A 1 190 ? -19.141 -31.312 3.129 1 23.33 190 PRO A CA 1
ATOM 1502 C C . PRO A 1 190 ? -20.203 -31.828 4.09 1 23.33 190 PRO A C 1
ATOM 1504 O O . PRO A 1 190 ? -20.047 -31.734 5.309 1 23.33 190 PRO A O 1
ATOM 1507 N N . MET B 1 1 ? 48.031 20.547 -28.172 1 34.06 1 MET B N 1
ATOM 1508 C CA . MET B 1 1 ? 47.281 19.375 -27.766 1 34.06 1 MET B CA 1
ATOM 1509 C C . MET B 1 1 ? 46.188 19.734 -26.75 1 34.06 1 MET B C 1
ATOM 1511 O O . MET B 1 1 ? 46.5 20.094 -25.609 1 34.06 1 MET B O 1
ATOM 1515 N N . LEU B 1 2 ? 45.031 20.266 -27.203 1 42.38 2 LEU B N 1
ATOM 1516 C CA . LEU B 1 2 ? 43.844 20.688 -26.453 1 42.38 2 LEU B CA 1
ATOM 1517 C C . LEU B 1 2 ? 43.156 19.5 -25.797 1 42.38 2 LEU B C 1
ATOM 1519 O O . LEU B 1 2 ? 42.688 18.594 -26.5 1 42.38 2 LEU B O 1
ATOM 1523 N N . LYS B 1 3 ? 43.469 19.172 -24.531 1 40.12 3 LYS B N 1
ATOM 1524 C CA . LYS B 1 3 ? 42.812 18.172 -23.703 1 40.12 3 LYS B CA 1
ATOM 1525 C C . LYS B 1 3 ? 41.344 18.516 -23.5 1 40.12 3 LYS B C 1
ATOM 1527 O O . LYS B 1 3 ? 41 19.531 -22.875 1 40.12 3 LYS B O 1
ATOM 1532 N N . PHE B 1 4 ? 40.469 18.062 -24.406 1 40.53 4 PHE B N 1
ATOM 1533 C CA . PHE B 1 4 ? 39.031 18.109 -24.188 1 40.53 4 PHE B CA 1
ATOM 1534 C C . PHE B 1 4 ? 38.625 17.25 -23 1 40.53 4 PHE B C 1
ATOM 1536 O O . PHE B 1 4 ? 38.812 16.031 -23.016 1 40.53 4 PHE B O 1
ATOM 1543 N N . LEU B 1 5 ? 38.625 17.859 -21.812 1 40.06 5 LEU B N 1
ATOM 1544 C CA . LEU B 1 5 ? 38 17.219 -20.641 1 40.06 5 LEU B CA 1
ATOM 1545 C C . LEU B 1 5 ? 36.531 16.969 -20.891 1 40.06 5 LEU B C 1
ATOM 1547 O O . LEU B 1 5 ? 35.75 17.906 -21.016 1 40.06 5 LEU B O 1
ATOM 1551 N N . LEU B 1 6 ? 36.156 15.852 -21.453 1 36.28 6 LEU B N 1
ATOM 1552 C CA . LEU B 1 6 ? 34.781 15.367 -21.516 1 36.28 6 LEU B CA 1
ATOM 1553 C C . LEU B 1 6 ? 34.188 15.188 -20.109 1 36.28 6 LEU B C 1
ATOM 1555 O O . LEU B 1 6 ? 34.656 14.32 -19.359 1 36.28 6 LEU B O 1
ATOM 1559 N N . ILE B 1 7 ? 33.719 16.297 -19.562 1 38.34 7 ILE B N 1
ATOM 1560 C CA . ILE B 1 7 ? 32.906 16.156 -18.344 1 38.34 7 ILE B CA 1
ATOM 1561 C C . ILE B 1 7 ? 31.672 15.305 -18.656 1 38.34 7 ILE B C 1
ATOM 1563 O O . ILE B 1 7 ? 30.797 15.719 -19.438 1 38.34 7 ILE B O 1
ATOM 1567 N N . LEU B 1 8 ? 31.75 14.016 -18.641 1 34.53 8 LEU B N 1
ATOM 1568 C CA . LEU B 1 8 ? 30.578 13.156 -18.578 1 34.53 8 LEU B CA 1
ATOM 1569 C C . LEU B 1 8 ? 29.719 13.492 -17.359 1 34.53 8 LEU B C 1
ATOM 1571 O O . LEU B 1 8 ? 30.078 13.148 -16.219 1 34.53 8 LEU B O 1
ATOM 1575 N N . GLY B 1 9 ? 29.062 14.656 -17.422 1 32.25 9 GLY B N 1
ATOM 1576 C CA . GLY B 1 9 ? 28.031 14.852 -16.406 1 32.25 9 GLY B CA 1
ATOM 1577 C C . GLY B 1 9 ? 27.094 13.664 -16.281 1 32.25 9 GLY B C 1
ATOM 1578 O O . GLY B 1 9 ? 26.438 13.266 -17.234 1 32.25 9 GLY B O 1
ATOM 1579 N N . VAL B 1 10 ? 27.406 12.789 -15.43 1 32.25 10 VAL B N 1
ATOM 1580 C CA . VAL B 1 10 ? 26.406 11.828 -14.992 1 32.25 10 VAL B CA 1
ATOM 1581 C C . VAL B 1 10 ? 25.094 12.555 -14.703 1 32.25 10 VAL B C 1
ATOM 1583 O O . VAL B 1 10 ? 25.031 13.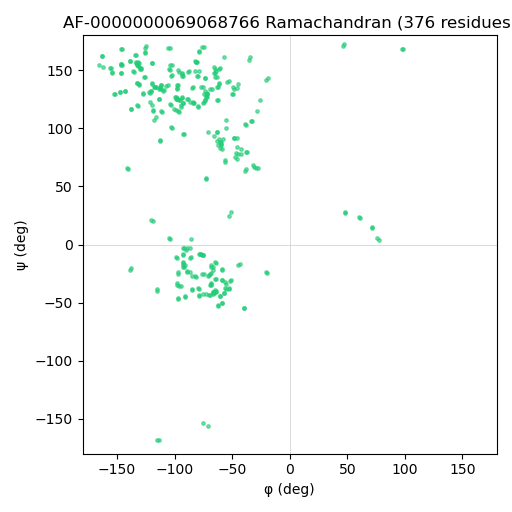398 -13.805 1 32.25 10 VAL B O 1
ATOM 1586 N N . ILE B 1 11 ? 24.375 12.883 -15.75 1 31.94 11 ILE B N 1
ATOM 1587 C CA . ILE B 1 11 ? 23 13.258 -15.477 1 31.94 11 ILE B CA 1
ATOM 1588 C C . ILE B 1 11 ? 22.375 12.258 -14.5 1 31.94 11 ILE B C 1
ATOM 1590 O O . ILE B 1 11 ? 22.203 11.086 -14.836 1 31.94 11 ILE B O 1
ATOM 1594 N N . SER B 1 12 ? 22.812 12.422 -13.312 1 31.39 12 SER B N 1
ATOM 1595 C CA . SER B 1 12 ? 22 11.703 -12.344 1 31.39 12 SER B CA 1
ATOM 1596 C C . SER B 1 12 ? 20.5 11.844 -12.656 1 31.39 12 SER B C 1
ATOM 1598 O O . SER B 1 12 ? 19.969 12.953 -12.672 1 31.39 12 SER B O 1
ATOM 1600 N N . PHE B 1 13 ? 20.078 11.125 -13.57 1 29.31 13 PHE B N 1
ATOM 1601 C CA . PHE B 1 13 ? 18.625 11.008 -13.648 1 29.31 13 PHE B CA 1
ATOM 1602 C C . PHE B 1 13 ? 18.016 10.938 -12.25 1 29.31 13 PHE B C 1
ATOM 1604 O O . PHE B 1 13 ? 18.188 9.945 -11.547 1 29.31 13 PHE B O 1
ATOM 1611 N N . VAL B 1 14 ? 18.188 12.047 -11.539 1 34.47 14 VAL B N 1
ATOM 1612 C CA . VAL B 1 14 ? 17.375 12.164 -10.336 1 34.47 14 VAL B CA 1
ATOM 1613 C C . VAL B 1 14 ? 15.984 11.586 -10.594 1 34.47 14 VAL B C 1
ATOM 1615 O O . VAL B 1 14 ? 15.328 11.922 -11.586 1 34.47 14 VAL B O 1
ATOM 1618 N N . GLN B 1 15 ? 15.758 10.398 -10.578 1 37.56 15 GLN B N 1
ATOM 1619 C CA . GLN B 1 15 ? 14.414 9.836 -10.648 1 37.56 15 GLN B CA 1
ATOM 1620 C C . GLN B 1 15 ? 13.391 10.789 -10.031 1 37.56 15 GLN B C 1
ATOM 1622 O O . GLN B 1 15 ? 13.367 10.984 -8.812 1 37.56 15 GLN B O 1
ATOM 1627 N N . GLY B 1 16 ? 13.148 11.961 -10.586 1 39.81 16 GLY B N 1
ATOM 1628 C CA . GLY B 1 16 ? 12.273 13.086 -10.289 1 39.81 16 GLY B CA 1
ATOM 1629 C C . GLY B 1 16 ? 10.859 12.664 -9.938 1 39.81 16 GLY B C 1
ATOM 1630 O O . GLY B 1 16 ? 10.477 11.516 -10.156 1 39.81 16 GLY B O 1
ATOM 1631 N N . CYS B 1 17 ? 10.195 13.25 -8.805 1 51.22 17 CYS B N 1
ATOM 1632 C CA . CYS B 1 17 ? 8.766 13.32 -8.516 1 51.22 17 CYS B CA 1
ATOM 1633 C C . CYS B 1 17 ? 7.949 13.406 -9.797 1 51.22 17 CYS B C 1
ATOM 1635 O O . CYS B 1 17 ? 8.188 14.281 -10.633 1 51.22 17 CYS B O 1
ATOM 1637 N N . THR B 1 18 ? 7.895 12.461 -10.609 1 49.72 18 THR B N 1
ATOM 1638 C CA . THR B 1 18 ? 7.039 12.664 -11.773 1 49.72 18 THR B CA 1
ATOM 1639 C C . THR B 1 18 ? 5.777 13.43 -11.391 1 49.72 18 THR B C 1
ATOM 1641 O O . THR B 1 18 ? 5.039 13.016 -10.492 1 49.72 18 THR B O 1
ATOM 1644 N N . PRO B 1 19 ? 5.652 14.68 -11.672 1 60.03 19 PRO B N 1
ATOM 1645 C CA . PRO B 1 19 ? 4.516 15.586 -11.5 1 60.03 19 PRO B CA 1
ATOM 1646 C C . PRO B 1 19 ? 3.219 15.023 -12.086 1 60.03 19 PRO B C 1
ATOM 1648 O O . PRO B 1 19 ? 2.398 15.781 -12.609 1 60.03 19 PRO B O 1
ATOM 1651 N N . LEU B 1 20 ? 3.061 13.688 -12.156 1 71.44 20 LEU B N 1
ATOM 1652 C CA . LEU B 1 20 ? 1.812 13.211 -12.742 1 71.44 20 LEU B CA 1
ATOM 1653 C C . LEU B 1 20 ? 0.652 13.391 -11.773 1 71.44 20 LEU B C 1
ATOM 1655 O O . LEU B 1 20 ? 0.787 13.117 -10.578 1 71.44 20 LEU B O 1
ATOM 1659 N N . ILE B 1 21 ? -0.387 14.023 -12.414 1 80 21 ILE B N 1
ATOM 1660 C CA . ILE B 1 21 ? -1.632 14.117 -11.656 1 80 21 ILE B CA 1
ATOM 1661 C C . ILE B 1 21 ? -2.162 12.711 -11.367 1 80 21 ILE B C 1
ATOM 1663 O O . ILE B 1 21 ? -2.207 11.859 -12.25 1 80 21 ILE B O 1
ATOM 1667 N N . GLU B 1 22 ? -2.348 12.516 -10.078 1 85.19 22 GLU B N 1
ATOM 1668 C CA . GLU B 1 22 ? -2.861 11.219 -9.648 1 85.19 22 GLU B CA 1
ATOM 1669 C C . GLU B 1 22 ? -4.039 11.383 -8.688 1 85.19 22 GLU B C 1
ATOM 1671 O O . GLU B 1 22 ? -4.035 12.281 -7.848 1 85.19 22 GLU B O 1
ATOM 1676 N N . HIS B 1 23 ? -4.984 10.539 -8.938 1 89.12 23 HIS B N 1
ATOM 1677 C CA . HIS B 1 23 ? -6.105 10.539 -8.008 1 89.12 23 HIS B CA 1
ATOM 1678 C C . HIS B 1 23 ? -5.668 10.07 -6.621 1 89.12 23 HIS B C 1
ATOM 1680 O O . HIS B 1 23 ? -4.855 9.148 -6.5 1 89.12 23 HIS B O 1
ATOM 1686 N N . ASP B 1 24 ? -6.297 10.594 -5.645 1 89.06 24 ASP B N 1
ATOM 1687 C CA . ASP B 1 24 ? -5.91 10.312 -4.266 1 89.06 24 ASP B CA 1
ATOM 1688 C C . ASP B 1 24 ? -6.125 8.836 -3.928 1 89.06 24 ASP B C 1
ATOM 1690 O O . ASP B 1 24 ? -5.398 8.266 -3.109 1 89.06 24 ASP B O 1
ATOM 1694 N N . GLN B 1 25 ? -7.07 8.195 -4.543 1 90.38 25 GLN B N 1
ATOM 1695 C CA . GLN B 1 25 ? -7.309 6.77 -4.336 1 90.38 25 GLN B CA 1
ATOM 1696 C C . GLN B 1 25 ? -6.055 5.953 -4.637 1 90.38 25 GLN B C 1
ATOM 1698 O O . GLN B 1 25 ? -5.711 5.031 -3.893 1 90.38 25 GLN B O 1
ATOM 1703 N N . ASN B 1 26 ? -5.398 6.328 -5.688 1 90.81 26 ASN B N 1
ATOM 1704 C CA . ASN B 1 26 ? -4.16 5.629 -6.02 1 90.81 26 ASN B CA 1
ATOM 1705 C C . ASN B 1 26 ? -3.074 5.883 -4.98 1 90.81 26 ASN B C 1
ATOM 1707 O O . ASN B 1 26 ? -2.309 4.977 -4.645 1 90.81 26 ASN B O 1
ATOM 1711 N N . LYS B 1 27 ? -2.977 7.059 -4.547 1 89.19 27 LYS B N 1
ATOM 1712 C CA . LYS B 1 27 ? -1.995 7.398 -3.521 1 89.19 27 LYS B CA 1
ATOM 1713 C C . LYS B 1 27 ? -2.236 6.602 -2.242 1 89.19 27 LYS B C 1
ATOM 1715 O O . LYS B 1 27 ? -1.292 6.105 -1.626 1 89.19 27 LYS B O 1
ATOM 1720 N N . TYR B 1 28 ? -3.48 6.551 -1.903 1 90.81 28 TYR B N 1
ATOM 1721 C CA . TYR B 1 28 ? -3.867 5.754 -0.743 1 90.81 28 TYR B CA 1
ATOM 1722 C C . TYR B 1 28 ? -3.457 4.297 -0.918 1 90.81 28 TYR B C 1
ATOM 1724 O O . TYR B 1 28 ? -2.857 3.703 -0.019 1 90.81 28 TYR B O 1
ATOM 1732 N N . CYS B 1 29 ? -3.785 3.73 -1.984 1 91.69 29 CYS B N 1
ATOM 1733 C CA . CYS B 1 29 ? -3.592 2.301 -2.205 1 91.69 29 CYS B CA 1
ATOM 1734 C C . CYS B 1 29 ? -2.111 1.96 -2.303 1 91.69 29 CYS B C 1
ATOM 1736 O O . CYS B 1 29 ? -1.695 0.862 -1.927 1 91.69 29 CYS B O 1
ATOM 1738 N N . ARG B 1 30 ? -1.324 2.869 -2.664 1 89.56 30 ARG B N 1
ATOM 1739 C CA . ARG B 1 30 ? 0.101 2.605 -2.834 1 89.56 30 ARG B CA 1
ATOM 1740 C C . ARG B 1 30 ? 0.858 2.828 -1.53 1 89.56 30 ARG B C 1
ATOM 1742 O O . ARG B 1 30 ? 1.975 2.334 -1.361 1 89.56 30 ARG B O 1
ATOM 1749 N N . SER B 1 31 ? 0.307 3.602 -0.7 1 91.12 31 SER B N 1
ATOM 1750 C CA . SER B 1 31 ? 1.004 3.92 0.543 1 91.12 31 SER B CA 1
ATOM 1751 C C . SER B 1 31 ? 0.837 2.805 1.57 1 91.12 31 SER B C 1
ATOM 1753 O O . SER B 1 31 ? -0.133 2.045 1.519 1 91.12 31 SER B O 1
ATOM 1755 N N . MET B 1 32 ? 1.774 2.771 2.484 1 89.44 32 MET B N 1
ATOM 1756 C CA . MET B 1 32 ? 1.693 1.794 3.564 1 89.44 32 MET B CA 1
ATOM 1757 C C . MET B 1 32 ? 0.816 2.311 4.699 1 89.44 32 MET B C 1
ATOM 1759 O O . MET B 1 32 ? -0.013 1.572 5.234 1 89.44 32 MET B O 1
ATOM 1763 N N . TYR B 1 33 ? 0.976 3.535 4.922 1 92.19 33 TYR B N 1
ATOM 1764 C CA . TYR B 1 33 ? 0.239 4.16 6.016 1 92.19 33 TYR B CA 1
ATOM 1765 C C . TYR B 1 33 ? -0.48 5.418 5.539 1 92.19 33 TYR B C 1
ATOM 1767 O O . TYR B 1 33 ? -0.011 6.102 4.629 1 92.19 33 TYR B O 1
ATOM 1775 N N . ALA B 1 34 ? -1.564 5.68 6.199 1 93 34 ALA B N 1
ATOM 1776 C CA . ALA B 1 34 ? -2.26 6.957 6.078 1 93 34 ALA B CA 1
ATOM 1777 C C . ALA B 1 34 ? -2.834 7.398 7.422 1 93 34 ALA B C 1
ATOM 1779 O O . ALA B 1 34 ? -3.443 6.602 8.133 1 93 34 ALA B O 1
ATOM 1780 N N . PHE B 1 35 ? -2.59 8.633 7.758 1 92.62 35 PHE B N 1
ATOM 1781 C CA . PHE B 1 35 ? -3.076 9.125 9.039 1 92.62 35 PHE B CA 1
ATOM 1782 C C . PHE B 1 35 ? -3.074 10.648 9.07 1 92.62 35 PHE B C 1
ATOM 1784 O O . PHE B 1 35 ? -2.453 11.289 8.227 1 92.62 35 PHE B O 1
ATOM 1791 N N . THR B 1 36 ? -3.811 11.164 10 1 93.44 36 THR B N 1
ATOM 1792 C CA . THR B 1 36 ? -3.66 12.57 10.344 1 93.44 36 THR B CA 1
ATOM 1793 C C . THR B 1 36 ? -2.688 12.742 11.508 1 93.44 36 THR B C 1
ATOM 1795 O O . THR B 1 36 ? -2.619 11.891 12.398 1 93.44 36 THR B O 1
ATOM 1798 N N . ALA B 1 37 ? -2.014 13.859 11.414 1 95.62 37 ALA B N 1
ATOM 1799 C CA . ALA B 1 37 ? -1.005 14.086 12.445 1 95.62 37 ALA B CA 1
ATOM 1800 C C . ALA B 1 37 ? -0.717 15.57 12.617 1 95.62 37 ALA B C 1
ATOM 1802 O O . ALA B 1 37 ? -0.831 16.344 11.664 1 95.62 37 ALA B O 1
ATOM 1803 N N . THR B 1 38 ? -0.322 15.859 13.82 1 97.62 38 THR B N 1
ATOM 1804 C CA . THR B 1 38 ? 0.155 17.203 14.133 1 97.62 38 THR B CA 1
ATOM 1805 C C . THR B 1 38 ? 1.679 17.266 14.094 1 97.62 38 THR B C 1
ATOM 1807 O O . THR B 1 38 ? 2.352 16.406 14.68 1 97.62 38 THR B O 1
ATOM 1810 N N . VAL B 1 39 ? 2.152 18.281 13.453 1 97.62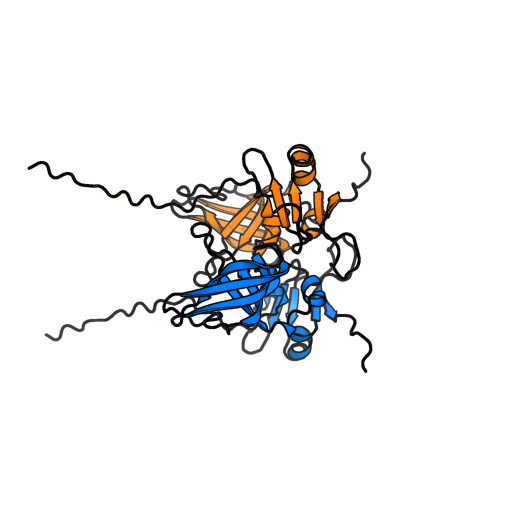 39 VAL B N 1
ATOM 1811 C CA . VAL B 1 39 ? 3.6 18.438 13.344 1 97.62 39 VAL B CA 1
ATOM 1812 C C . VAL B 1 39 ? 4.137 19.125 14.594 1 97.62 39 VAL B C 1
ATOM 1814 O O . VAL B 1 39 ? 3.729 20.25 14.914 1 97.62 39 VAL B O 1
ATOM 1817 N N . LEU B 1 40 ? 5.039 18.422 15.234 1 98.06 40 LEU B N 1
ATOM 1818 C CA . LEU B 1 40 ? 5.617 18.969 16.453 1 98.06 40 LEU B CA 1
ATOM 1819 C C . LEU B 1 40 ? 6.961 19.625 16.188 1 98.06 40 LEU B C 1
ATOM 1821 O O . LEU B 1 40 ? 7.348 20.578 16.875 1 98.06 40 LEU B O 1
ATOM 1825 N N . SER B 1 41 ? 7.676 19.078 15.258 1 97.06 41 SER B N 1
ATOM 1826 C CA . SER B 1 41 ? 8.945 19.656 14.82 1 97.06 41 SER B CA 1
ATOM 1827 C C . SER B 1 41 ? 9.18 19.406 13.336 1 97.06 41 SER B C 1
ATOM 1829 O O . SER B 1 41 ? 8.734 18.391 12.797 1 97.06 41 SER B O 1
ATOM 1831 N N . SER B 1 42 ? 9.836 20.328 12.703 1 94.25 42 SER B N 1
ATOM 1832 C CA . SER B 1 42 ? 10.164 20.266 11.281 1 94.25 42 SER B CA 1
ATOM 1833 C C . SER B 1 42 ? 11.602 20.734 11.031 1 94.25 42 SER B C 1
ATOM 1835 O O . SER B 1 42 ? 11.938 21.891 11.289 1 94.25 42 SER B O 1
ATOM 1837 N N . GLU B 1 43 ? 12.406 19.828 10.547 1 93.19 43 GLU B N 1
ATOM 1838 C CA . GLU B 1 43 ? 13.797 20.141 10.227 1 93.19 43 GLU B CA 1
ATOM 1839 C C . GLU B 1 43 ? 14.078 19.922 8.742 1 93.19 43 GLU B C 1
ATOM 1841 O O . GLU B 1 43 ? 14.094 18.781 8.266 1 93.19 43 GLU B O 1
ATOM 1846 N N . GLU B 1 44 ? 14.383 20.984 8.109 1 88.5 44 GLU B N 1
ATOM 1847 C CA . GLU B 1 44 ? 14.734 20.906 6.699 1 88.5 44 GLU B CA 1
ATOM 1848 C C . GLU B 1 44 ? 16.234 20.672 6.52 1 88.5 44 GLU B C 1
ATOM 1850 O O . GLU B 1 44 ? 17.047 21.375 7.102 1 88.5 44 GLU B O 1
ATOM 1855 N N . ARG B 1 45 ? 16.531 19.625 5.797 1 86.44 45 ARG B N 1
ATOM 1856 C CA . ARG B 1 45 ? 17.922 19.328 5.469 1 86.44 45 ARG B CA 1
ATOM 1857 C C . ARG B 1 45 ? 18.109 19.188 3.961 1 86.44 45 ARG B C 1
ATOM 1859 O O . ARG B 1 45 ? 17.141 19.172 3.207 1 86.44 45 ARG B O 1
ATOM 1866 N N . ASN B 1 46 ? 19.359 19.141 3.508 1 83.31 46 ASN B N 1
ATOM 1867 C CA . ASN B 1 46 ? 19.656 19.047 2.084 1 83.31 46 ASN B CA 1
ATOM 1868 C C . ASN B 1 46 ? 19.188 17.719 1.495 1 83.31 46 ASN B C 1
ATOM 1870 O O . ASN B 1 46 ? 18.594 17.688 0.414 1 83.31 46 ASN B O 1
ATOM 1874 N N . VAL B 1 47 ? 19.406 16.656 2.234 1 81.38 47 VAL B N 1
ATOM 1875 C CA . VAL B 1 47 ? 19.172 15.328 1.688 1 81.38 47 VAL B CA 1
ATOM 1876 C C . VAL B 1 47 ? 17.781 14.844 2.092 1 81.38 47 VAL B C 1
ATOM 1878 O O . VAL B 1 47 ? 17.094 14.172 1.312 1 81.38 47 VAL B O 1
ATOM 1881 N N . GLU B 1 48 ? 17.406 15.25 3.334 1 86.31 48 GLU B N 1
ATOM 1882 C CA . GLU B 1 48 ? 16.109 14.805 3.809 1 86.31 48 GLU B CA 1
ATOM 1883 C C . GLU B 1 48 ? 15.539 15.758 4.852 1 86.31 48 GLU B C 1
ATOM 1885 O O . GLU B 1 48 ? 16.297 16.391 5.598 1 86.31 48 GLU B O 1
ATOM 1890 N N . ALA B 1 49 ? 14.266 15.844 4.848 1 90.94 49 ALA B N 1
ATOM 1891 C CA . ALA B 1 49 ? 13.57 16.547 5.922 1 90.94 49 ALA B CA 1
ATOM 1892 C C . ALA B 1 49 ? 13.156 15.586 7.031 1 90.94 49 ALA B C 1
ATOM 1894 O O . ALA B 1 49 ? 12.859 14.414 6.77 1 90.94 49 ALA B O 1
ATOM 1895 N N . VAL B 1 50 ? 13.203 16.078 8.25 1 93.25 50 VAL B N 1
ATOM 1896 C CA . VAL B 1 50 ? 12.844 15.25 9.398 1 93.25 50 VAL B CA 1
ATOM 1897 C C . VAL B 1 50 ? 11.703 15.906 10.164 1 93.25 50 VAL B C 1
ATOM 1899 O O . VAL B 1 50 ? 11.773 17.078 10.523 1 93.25 50 VAL B O 1
ATOM 1902 N N . PHE B 1 51 ? 10.68 15.078 10.445 1 95.81 51 PHE B N 1
ATOM 1903 C CA . PHE B 1 51 ? 9.516 15.586 11.156 1 95.81 51 PHE B CA 1
ATOM 1904 C C . PHE B 1 51 ? 9.211 14.719 12.375 1 95.81 51 PHE B C 1
ATOM 1906 O O . PHE B 1 51 ? 9.148 13.492 12.266 1 95.81 51 PHE B O 1
ATOM 1913 N N . LYS B 1 52 ? 9.055 15.391 13.477 1 97.5 52 LYS B N 1
ATOM 1914 C CA . LYS B 1 52 ? 8.391 14.75 14.609 1 97.5 52 LYS B CA 1
ATOM 1915 C C . LYS B 1 52 ? 6.895 15.055 14.609 1 97.5 52 LYS B C 1
ATOM 1917 O O . LYS B 1 52 ? 6.492 16.219 14.555 1 97.5 52 LYS B O 1
ATOM 1922 N N . ILE B 1 53 ? 6.121 13.977 14.656 1 96.94 53 ILE B N 1
ATOM 1923 C CA . ILE B 1 53 ? 4.68 14.164 14.547 1 96.94 53 ILE B CA 1
ATOM 1924 C C . ILE B 1 53 ? 3.971 13.43 15.68 1 96.94 53 ILE B C 1
ATOM 1926 O O . ILE B 1 53 ? 4.5 12.453 16.219 1 96.94 53 ILE B O 1
ATOM 1930 N N . ARG B 1 54 ? 2.863 13.938 16.016 1 96.94 54 ARG B N 1
ATOM 1931 C CA . ARG B 1 54 ? 1.912 13.234 16.859 1 96.94 54 ARG B CA 1
ATOM 1932 C C . ARG B 1 54 ? 0.744 12.695 16.047 1 96.94 54 ARG B C 1
ATOM 1934 O O . ARG B 1 54 ? 0.019 13.453 15.406 1 96.94 54 ARG B O 1
ATOM 1941 N N . VAL B 1 55 ? 0.579 11.422 16.094 1 92.69 55 VAL B N 1
ATOM 1942 C CA . VAL B 1 55 ? -0.497 10.797 15.328 1 92.69 55 VAL B CA 1
ATOM 1943 C C . VAL B 1 55 ? -1.843 11.117 15.977 1 92.69 55 VAL B C 1
ATOM 1945 O O . VAL B 1 55 ? -2.023 10.922 17.188 1 92.69 55 VAL B O 1
ATOM 1948 N N . ASN B 1 56 ? -2.779 11.625 15.109 1 92.31 56 ASN B N 1
ATOM 1949 C CA . ASN B 1 56 ? -4.109 11.938 15.617 1 92.31 56 ASN B CA 1
ATOM 1950 C C . ASN B 1 56 ? -5.098 10.812 15.344 1 92.31 56 ASN B C 1
ATOM 1952 O O . ASN B 1 56 ? -5.867 10.422 16.234 1 92.31 56 ASN B O 1
ATOM 1956 N N . GLU B 1 57 ? -5.031 10.359 14.133 1 87.69 57 GLU B N 1
ATOM 1957 C CA . GLU B 1 57 ? -5.965 9.312 13.719 1 87.69 57 GLU B CA 1
ATOM 1958 C C . GLU B 1 57 ? -5.375 8.453 12.609 1 87.69 57 GLU B C 1
ATOM 1960 O O . GLU B 1 57 ? -4.898 8.977 11.602 1 87.69 57 GLU B O 1
ATOM 1965 N N . ASN B 1 58 ? -5.457 7.152 12.852 1 87.19 58 ASN B N 1
ATOM 1966 C CA . ASN B 1 58 ? -5.031 6.227 11.812 1 87.19 58 ASN B CA 1
ATOM 1967 C C . ASN B 1 58 ? -6.148 5.953 10.812 1 87.19 58 ASN B C 1
ATOM 1969 O O . ASN B 1 58 ? -7.293 5.719 11.203 1 87.19 58 ASN B O 1
ATOM 1973 N N . ILE B 1 59 ? -5.766 5.988 9.562 1 88.62 59 ILE B N 1
ATOM 1974 C CA . ILE B 1 59 ? -6.723 5.723 8.492 1 88.62 59 ILE B CA 1
ATOM 1975 C C . ILE B 1 59 ? -6.332 4.445 7.758 1 88.62 59 ILE B C 1
ATOM 1977 O O . ILE B 1 59 ? -7.199 3.688 7.312 1 88.62 59 ILE B O 1
ATOM 1981 N N . LYS B 1 60 ? -5.078 4.25 7.574 1 90.56 60 LYS B N 1
ATOM 1982 C CA . LYS B 1 60 ? -4.543 3.035 6.969 1 90.56 60 LYS B CA 1
ATOM 1983 C C . LYS B 1 60 ? -3.371 2.49 7.785 1 90.56 60 LYS B C 1
ATOM 1985 O O . LYS B 1 60 ? -2.359 3.172 7.957 1 90.56 60 LYS B O 1
ATOM 1990 N N . MET B 1 61 ? -3.52 1.307 8.25 1 88.5 61 MET B N 1
ATOM 1991 C CA . MET B 1 61 ? -2.533 0.595 9.055 1 88.5 61 MET B CA 1
ATOM 1992 C C . MET B 1 61 ? -1.982 1.492 10.156 1 88.5 61 MET B C 1
ATOM 1994 O O . MET B 1 61 ? -2.229 2.699 10.164 1 88.5 61 MET B O 1
ATOM 1998 N N . VAL B 1 62 ? -1.251 0.947 11.031 1 85.81 62 VAL B N 1
ATOM 1999 C CA . VAL B 1 62 ? -0.851 1.679 12.227 1 85.81 62 VAL B CA 1
ATOM 2000 C C . VAL B 1 62 ? 0.666 1.859 12.234 1 85.81 62 VAL B C 1
ATOM 2002 O O . VAL B 1 62 ? 1.411 0.886 12.375 1 85.81 62 VAL B O 1
ATOM 2005 N N . LEU B 1 63 ? 1.179 3.025 12.039 1 83.06 63 LEU B N 1
ATOM 2006 C CA . LEU B 1 63 ? 2.578 3.365 12.266 1 83.06 63 LEU B CA 1
ATOM 2007 C C . LEU B 1 63 ? 2.811 3.777 13.719 1 83.06 63 LEU B C 1
ATOM 2009 O O . LEU B 1 63 ? 3.885 3.533 14.273 1 83.06 63 LEU B O 1
ATOM 2013 N N . GLY B 1 64 ? 1.74 4.223 14.328 1 79.31 64 GLY B N 1
ATOM 2014 C CA . GLY B 1 64 ? 1.709 4.684 15.703 1 79.31 64 GLY B CA 1
ATOM 2015 C C . GLY B 1 64 ? 0.303 4.82 16.266 1 79.31 64 GLY B C 1
ATOM 2016 O O . GLY B 1 64 ? -0.642 5.082 15.508 1 79.31 64 GLY B O 1
ATOM 2017 N N . TYR B 1 65 ? 0.291 4.699 17.547 1 78.06 65 TYR B N 1
ATOM 2018 C CA . TYR B 1 65 ? -1.021 4.84 18.172 1 78.06 65 TYR B CA 1
ATOM 2019 C C . TYR B 1 65 ? -1.375 6.309 18.359 1 78.06 65 TYR B C 1
ATOM 2021 O O . TYR B 1 65 ? -0.498 7.176 18.328 1 78.06 65 TYR B O 1
ATOM 2029 N N . PRO B 1 66 ? -2.756 6.5 18.469 1 77.56 66 PRO B N 1
ATOM 2030 C CA . PRO B 1 66 ? -3.148 7.891 18.719 1 77.56 66 PRO B CA 1
ATOM 2031 C C . PRO B 1 66 ? -2.365 8.523 19.859 1 77.56 66 PRO B C 1
ATOM 2033 O O . PRO B 1 66 ? -2.107 7.871 20.875 1 77.56 66 PRO B O 1
ATOM 2036 N N . ARG B 1 67 ? -1.912 9.758 19.625 1 84.44 67 ARG B N 1
ATOM 2037 C CA . ARG B 1 67 ? -1.174 10.602 20.547 1 84.44 67 ARG B CA 1
ATOM 2038 C C . ARG B 1 67 ? 0.28 10.156 20.672 1 84.44 67 ARG B C 1
ATOM 2040 O O . ARG B 1 67 ? 1.051 10.719 21.438 1 84.44 67 ARG B O 1
ATOM 2047 N N . GLU B 1 68 ? 0.568 9.211 19.859 1 87.94 68 GLU B N 1
ATOM 2048 C CA . GLU B 1 68 ? 1.967 8.797 19.859 1 87.94 68 GLU B CA 1
ATOM 2049 C C . GLU B 1 68 ? 2.82 9.742 19.016 1 87.94 68 GLU B C 1
ATOM 2051 O O . GLU B 1 68 ? 2.377 10.227 17.969 1 87.94 68 GLU B O 1
ATOM 2056 N N . ILE B 1 69 ? 4.016 9.891 19.516 1 93.44 69 ILE B N 1
ATOM 2057 C CA . ILE B 1 69 ? 4.961 10.711 18.781 1 93.44 69 ILE B CA 1
ATOM 2058 C C . ILE B 1 69 ? 5.887 9.82 17.953 1 93.44 69 ILE B C 1
ATOM 2060 O O . ILE B 1 69 ? 6.492 8.891 18.484 1 93.44 69 ILE B O 1
ATOM 2064 N N . VAL B 1 70 ? 5.93 10.109 16.672 1 93.31 70 VAL B N 1
ATOM 2065 C CA . VAL B 1 70 ? 6.762 9.32 15.766 1 93.31 70 VAL B CA 1
ATOM 2066 C C . VAL B 1 70 ? 7.586 10.25 14.875 1 93.31 70 VAL B C 1
ATOM 2068 O O . VAL B 1 70 ? 7.234 11.414 14.695 1 93.31 70 VAL B O 1
ATOM 2071 N N . THR B 1 71 ? 8.711 9.711 14.43 1 94.62 71 THR B N 1
ATOM 2072 C CA . THR B 1 71 ? 9.531 10.438 13.469 1 94.62 71 THR B CA 1
ATOM 2073 C C . THR B 1 71 ? 9.273 9.953 12.047 1 94.62 71 THR B C 1
ATOM 2075 O O . THR B 1 71 ? 9.273 8.742 11.789 1 94.62 71 THR B O 1
ATOM 2078 N N . VAL B 1 72 ? 8.961 10.891 11.141 1 93.5 72 VAL B N 1
ATOM 2079 C CA . VAL B 1 72 ? 8.82 10.586 9.719 1 93.5 72 VAL B CA 1
ATOM 2080 C C . VAL B 1 72 ? 9.719 11.508 8.906 1 93.5 72 VAL B C 1
ATOM 2082 O O . VAL B 1 72 ? 10.195 12.523 9.406 1 93.5 72 VAL B O 1
ATOM 2085 N N . TYR B 1 73 ? 9.906 11.125 7.668 1 90 73 TYR B N 1
ATOM 2086 C CA . TYR B 1 73 ? 10.891 11.828 6.859 1 90 73 TYR B CA 1
ATOM 2087 C C . TYR B 1 73 ? 10.281 12.328 5.555 1 90 73 TYR B C 1
ATOM 2089 O O . TYR B 1 73 ? 9.367 11.695 5.012 1 90 73 TYR B O 1
ATOM 2097 N N . GLY B 1 74 ? 10.703 13.422 5.148 1 89.19 74 GLY B N 1
ATOM 2098 C CA . GLY B 1 74 ? 10.375 13.961 3.838 1 89.19 74 GLY B CA 1
ATOM 2099 C C . GLY B 1 74 ? 11.578 14.086 2.926 1 89.19 74 GLY B C 1
ATOM 2100 O O . GLY B 1 74 ? 12.617 13.469 3.17 1 89.19 74 GLY B O 1
ATOM 2101 N N . ARG B 1 75 ? 11.32 14.797 1.845 1 81.38 75 ARG B N 1
ATOM 2102 C CA . ARG B 1 75 ? 12.398 14.992 0.877 1 81.38 75 ARG B CA 1
ATOM 2103 C C . ARG B 1 75 ? 13.227 16.219 1.223 1 81.38 75 ARG B C 1
ATOM 2105 O O . ARG B 1 75 ? 12.727 17.172 1.829 1 81.38 75 ARG B O 1
ATOM 2112 N N . GLY B 1 76 ? 14.438 16.109 0.886 1 81.44 76 GLY B N 1
ATOM 2113 C CA . GLY B 1 76 ? 15.312 17.234 1.114 1 81.44 76 GLY B CA 1
ATOM 2114 C C . GLY B 1 76 ? 15.094 18.375 0.128 1 81.44 76 GLY B C 1
ATOM 2115 O O . GLY B 1 76 ? 14.328 18.234 -0.826 1 81.44 76 GLY B O 1
ATOM 2116 N N . THR B 1 77 ? 15.672 19.438 0.387 1 76.94 77 THR B N 1
ATOM 2117 C CA . THR B 1 77 ? 15.531 20.641 -0.427 1 76.94 77 THR B CA 1
ATOM 2118 C C . THR B 1 77 ? 16.094 20.422 -1.825 1 76.94 77 THR B C 1
ATOM 2120 O O . THR B 1 77 ? 15.758 21.141 -2.762 1 76.94 77 THR B O 1
ATOM 2123 N N . LEU B 1 78 ? 16.875 19.328 -1.894 1 69.31 78 LEU B N 1
ATOM 2124 C CA . LEU B 1 78 ? 17.469 19.031 -3.191 1 69.31 78 LEU B CA 1
ATOM 2125 C C . LEU B 1 78 ? 16.516 18.203 -4.047 1 69.31 78 LEU B C 1
ATOM 2127 O O . LEU B 1 78 ? 16.75 18.031 -5.246 1 69.31 78 LEU B O 1
ATOM 2131 N N . HIS B 1 79 ? 15.469 17.734 -3.326 1 66.5 79 HIS B N 1
ATOM 2132 C CA . HIS B 1 79 ? 14.539 16.875 -4.051 1 66.5 79 HIS B CA 1
ATOM 2133 C C . HIS B 1 79 ? 13.273 17.641 -4.438 1 66.5 79 HIS B C 1
ATOM 2135 O O . HIS B 1 79 ? 12.898 18.609 -3.781 1 66.5 79 HIS B O 1
ATOM 2141 N N . SER B 1 80 ? 12.758 17.297 -5.547 1 57.22 80 SER B N 1
ATOM 2142 C CA . SER B 1 80 ? 11.633 18.031 -6.102 1 57.22 80 SER B CA 1
ATOM 2143 C C . SER B 1 80 ? 10.297 17.422 -5.691 1 57.22 80 SER B C 1
ATOM 2145 O O . SER B 1 80 ? 9.234 18 -5.914 1 57.22 80 SER B O 1
ATOM 2147 N N . CYS B 1 81 ? 10.227 16.141 -5.176 1 60.41 81 CYS B N 1
ATOM 2148 C CA . CYS B 1 81 ? 8.914 15.562 -4.93 1 60.41 81 CYS B CA 1
ATOM 2149 C C . CYS B 1 81 ? 8.719 15.266 -3.445 1 60.41 81 CYS B C 1
ATOM 2151 O O . CYS B 1 81 ? 9.68 14.984 -2.732 1 60.41 81 CYS B O 1
ATOM 2153 N N . GLY B 1 82 ? 7.543 15.617 -2.877 1 62.31 82 GLY B N 1
ATOM 2154 C CA . GLY B 1 82 ? 7.227 15.43 -1.471 1 62.31 82 GLY B CA 1
ATOM 2155 C C . GLY B 1 82 ? 7.43 16.688 -0.644 1 62.31 82 GLY B C 1
ATOM 2156 O O . GLY B 1 82 ? 7.969 17.672 -1.136 1 62.31 82 GLY B O 1
ATOM 2157 N N . PRO B 1 83 ? 6.922 16.578 0.516 1 68.69 83 PRO B N 1
ATOM 2158 C CA . PRO B 1 83 ? 7.055 17.812 1.303 1 68.69 83 PRO B CA 1
ATOM 2159 C C . PRO B 1 83 ? 8.484 18.062 1.771 1 68.69 83 PRO B C 1
ATOM 2161 O O . PRO B 1 83 ? 9.125 17.156 2.318 1 68.69 83 PRO B O 1
ATOM 2164 N N . THR B 1 84 ? 8.867 19.188 1.45 1 70.31 84 THR B N 1
ATOM 2165 C CA . THR B 1 84 ? 10.156 19.625 1.98 1 70.31 84 THR B CA 1
ATOM 2166 C C . THR B 1 84 ? 9.969 20.375 3.301 1 70.31 84 THR B C 1
ATOM 2168 O O . THR B 1 84 ? 10.914 20.5 4.082 1 70.31 84 THR B O 1
ATOM 2171 N N . LYS B 1 85 ? 8.68 20.812 3.408 1 84.12 85 LYS B N 1
ATOM 2172 C CA . LYS B 1 85 ? 8.398 21.578 4.617 1 84.12 85 LYS B CA 1
ATOM 2173 C C . LYS B 1 85 ? 6.961 21.344 5.09 1 84.12 85 LYS B C 1
ATOM 2175 O O . LYS B 1 85 ? 6.039 21.281 4.273 1 84.12 85 LYS B O 1
ATOM 2180 N N . LEU B 1 86 ? 6.828 21.047 6.391 1 92.25 86 LEU B N 1
ATOM 2181 C CA . LEU B 1 86 ? 5.543 21.047 7.078 1 92.25 86 LEU B CA 1
ATOM 2182 C C . LEU B 1 86 ? 5.539 22.047 8.227 1 92.25 86 LEU B C 1
ATOM 2184 O O . LEU B 1 86 ? 6.547 22.203 8.922 1 92.25 86 LEU B O 1
ATOM 2188 N N . ASP B 1 87 ? 4.453 22.75 8.344 1 94.5 87 ASP B N 1
ATOM 2189 C CA . ASP B 1 87 ? 4.387 23.781 9.367 1 94.5 87 ASP B CA 1
ATOM 2190 C C . ASP B 1 87 ? 4.203 23.172 10.758 1 94.5 87 ASP B C 1
ATOM 2192 O O . ASP B 1 87 ? 3.35 22.297 10.953 1 94.5 87 ASP B O 1
ATOM 2196 N N . LYS B 1 88 ? 5.02 23.75 11.68 1 95.69 88 LYS B N 1
ATOM 2197 C CA . LYS B 1 88 ? 4.898 23.328 13.07 1 95.69 88 LYS B CA 1
ATOM 2198 C C . LYS B 1 88 ? 3.508 23.625 13.617 1 95.69 88 LYS B C 1
ATOM 2200 O O . LYS B 1 88 ? 2.934 24.672 13.32 1 95.69 88 LYS B O 1
ATOM 2205 N N . ASN B 1 89 ? 2.975 22.703 14.375 1 96.94 89 ASN B N 1
ATOM 2206 C CA . ASN B 1 89 ? 1.71 22.812 15.094 1 96.94 89 ASN B CA 1
ATOM 2207 C C . ASN B 1 89 ? 0.519 22.781 14.141 1 96.94 89 ASN B C 1
ATOM 2209 O O . ASN B 1 89 ? -0.585 23.188 14.508 1 96.94 89 ASN B O 1
ATOM 2213 N N . LYS B 1 90 ? 0.747 22.422 13.023 1 96.19 90 LYS B N 1
ATOM 2214 C CA . LYS B 1 90 ? -0.333 22.25 12.055 1 96.19 90 LYS B CA 1
ATOM 2215 C C . LYS B 1 90 ? -0.639 20.766 11.844 1 96.19 90 LYS B C 1
ATOM 2217 O O . LYS B 1 90 ? 0.253 19.922 11.953 1 96.19 90 LYS B O 1
ATOM 2222 N N . GLU B 1 91 ? -1.916 20.531 11.516 1 96.06 91 GLU B N 1
ATOM 2223 C CA . GLU B 1 91 ? -2.348 19.156 11.234 1 96.06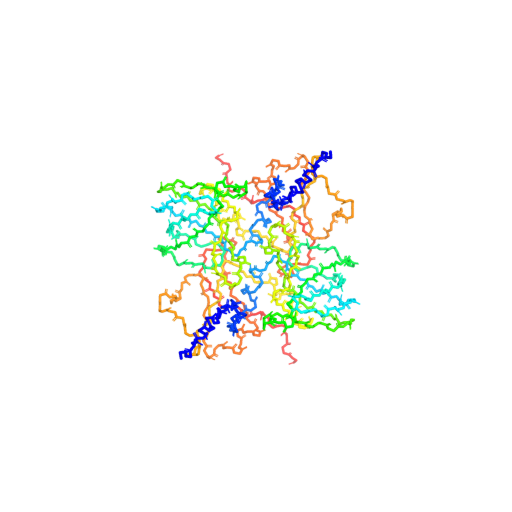 91 GLU B CA 1
ATOM 2224 C C . GLU B 1 91 ? -2.361 18.875 9.734 1 96.06 91 GLU B C 1
ATOM 2226 O O . GLU B 1 91 ? -2.789 19.719 8.945 1 96.06 91 GLU B O 1
ATOM 2231 N N . TYR B 1 92 ? -1.859 17.703 9.43 1 94.69 92 TYR B N 1
ATOM 2232 C CA . TYR B 1 92 ? -1.844 17.266 8.039 1 94.69 92 TYR B CA 1
ATOM 2233 C C . TYR B 1 92 ? -2.381 15.852 7.902 1 94.69 92 TYR B C 1
ATOM 2235 O O . TYR B 1 92 ? -2.414 15.094 8.875 1 94.69 92 TYR B O 1
ATOM 2243 N N . PHE B 1 93 ? -2.896 15.555 6.703 1 93.62 93 PHE B N 1
ATOM 2244 C CA . PHE B 1 93 ? -3.131 14.188 6.262 1 93.62 93 PHE B CA 1
ATOM 2245 C C . PHE B 1 93 ? -1.937 13.656 5.48 1 93.62 93 PHE B C 1
ATOM 2247 O O . PHE B 1 93 ? -1.555 14.227 4.457 1 93.62 93 PHE B O 1
ATOM 2254 N N . LEU B 1 94 ? -1.354 12.547 5.969 1 93.25 94 LEU B N 1
ATOM 2255 C CA . LEU B 1 94 ? -0.085 12.086 5.418 1 93.25 94 LEU B CA 1
ATOM 2256 C C . LEU B 1 94 ? -0.22 10.68 4.844 1 93.25 94 LEU B C 1
ATOM 2258 O O . LEU B 1 94 ? -0.815 9.805 5.473 1 93.25 94 LEU B O 1
ATOM 2262 N N . TYR B 1 95 ? 0.291 10.477 3.607 1 91.56 95 TYR B N 1
ATOM 2263 C CA . TYR B 1 95 ? 0.585 9.164 3.057 1 91.56 95 TYR B CA 1
ATOM 2264 C C . TYR B 1 95 ? 2.053 8.805 3.258 1 91.56 95 TYR B C 1
ATOM 2266 O O . TYR B 1 95 ? 2.943 9.539 2.836 1 91.56 95 TYR B O 1
ATOM 2274 N N . VAL B 1 96 ? 2.268 7.633 3.904 1 91.44 96 VAL B N 1
ATOM 2275 C CA . VAL B 1 96 ? 3.627 7.305 4.324 1 91.44 96 VAL B CA 1
ATOM 2276 C C . VAL B 1 96 ? 3.953 5.867 3.926 1 91.44 96 VAL B C 1
ATOM 2278 O O . VAL B 1 96 ? 3.102 4.98 4.02 1 91.44 96 VAL B O 1
ATOM 2281 N N . SER B 1 97 ? 5.176 5.668 3.441 1 87.5 97 SER B N 1
ATOM 2282 C CA . SER B 1 97 ? 5.656 4.32 3.141 1 87.5 97 SER B CA 1
ATOM 2283 C C . SER B 1 97 ? 7.059 4.098 3.688 1 87.5 97 SER B C 1
ATOM 2285 O O . SER B 1 97 ? 7.793 5.055 3.938 1 87.5 97 SER B O 1
ATOM 2287 N N . VAL B 1 98 ? 7.328 2.779 3.879 1 81 98 VAL B N 1
ATOM 2288 C CA . VAL B 1 98 ? 8.688 2.375 4.207 1 81 98 VAL B CA 1
ATOM 2289 C C . VAL B 1 98 ? 9.367 1.782 2.973 1 81 98 VAL B C 1
ATOM 2291 O O . VAL B 1 98 ? 8.898 0.787 2.418 1 81 98 VAL B O 1
ATOM 2294 N N . ASN B 1 99 ? 10.188 2.496 2.289 1 63.97 99 ASN B N 1
ATOM 2295 C CA . ASN B 1 99 ? 10.75 2.105 1.001 1 63.97 99 ASN B CA 1
ATOM 2296 C C . ASN B 1 99 ? 11.891 1.109 1.167 1 63.97 99 ASN B C 1
ATOM 2298 O O . ASN B 1 99 ? 12.164 0.316 0.265 1 63.97 99 ASN B O 1
ATOM 2302 N N . ASP B 1 100 ? 12.609 1.369 2.158 1 60.22 100 ASP B N 1
ATOM 2303 C CA . ASP B 1 100 ? 13.766 0.498 2.311 1 60.22 100 ASP B CA 1
ATOM 2304 C C . ASP B 1 100 ? 13.625 -0.4 3.535 1 60.22 100 ASP B C 1
ATOM 2306 O O . ASP B 1 100 ? 13.547 0.089 4.664 1 60.22 100 ASP B O 1
ATOM 2310 N N . ALA B 1 101 ? 13.539 -1.646 3.178 1 55.81 101 ALA B N 1
ATOM 2311 C CA . ALA B 1 101 ? 13.414 -2.619 4.262 1 55.81 101 ALA B CA 1
ATOM 2312 C C . ALA B 1 101 ? 14.609 -2.537 5.211 1 55.81 101 ALA B C 1
ATOM 2314 O O . ALA B 1 101 ? 14.5 -2.908 6.383 1 55.81 101 ALA B O 1
ATOM 2315 N N . THR B 1 102 ? 15.664 -1.99 4.672 1 55.22 102 THR B N 1
ATOM 2316 C CA . THR B 1 102 ? 16.891 -1.96 5.469 1 55.22 102 THR B CA 1
ATOM 2317 C C . THR B 1 102 ? 16.828 -0.839 6.5 1 55.22 102 THR B C 1
ATOM 2319 O O . THR B 1 102 ? 17.156 -1.048 7.668 1 55.22 102 THR B O 1
ATOM 2322 N N . THR B 1 103 ? 16.391 0.291 6.066 1 61.22 103 THR B N 1
ATOM 2323 C CA . THR B 1 103 ? 16.391 1.423 6.988 1 61.22 103 THR B CA 1
ATOM 2324 C C . THR B 1 103 ? 15.07 1.525 7.738 1 61.22 103 THR B C 1
ATOM 2326 O O . THR B 1 103 ? 15 2.148 8.797 1 61.22 103 THR B O 1
ATOM 2329 N N . ASN B 1 104 ? 14.047 0.892 7.27 1 72.62 104 ASN B N 1
ATOM 2330 C CA . ASN B 1 104 ? 12.703 0.941 7.84 1 72.62 104 ASN B CA 1
ATOM 2331 C C . ASN B 1 104 ? 12.266 2.375 8.125 1 72.62 104 ASN B C 1
ATOM 2333 O O . ASN B 1 104 ? 11.508 2.625 9.062 1 72.62 104 ASN B O 1
ATOM 2337 N N . LYS B 1 105 ? 12.797 3.303 7.379 1 83.12 105 LYS B N 1
ATOM 2338 C CA . LYS B 1 105 ? 12.477 4.715 7.547 1 83.12 105 LYS B CA 1
ATOM 2339 C C . LYS B 1 105 ? 11.141 5.059 6.895 1 83.12 105 LYS B C 1
ATOM 2341 O O . LYS B 1 105 ? 10.977 4.895 5.68 1 83.12 105 LYS B O 1
ATOM 2346 N N . PRO B 1 106 ? 10.219 5.5 7.758 1 89.5 106 PRO B N 1
ATOM 2347 C CA . PRO B 1 106 ? 8.961 5.934 7.141 1 89.5 106 PRO B CA 1
ATOM 2348 C C . PRO B 1 106 ? 9.086 7.273 6.418 1 89.5 106 PRO B C 1
ATOM 2350 O O . PRO B 1 106 ? 9.492 8.273 7.023 1 89.5 106 PRO B O 1
ATOM 2353 N N . ILE B 1 107 ? 8.734 7.32 5.141 1 88.25 107 ILE B N 1
ATOM 2354 C CA . ILE B 1 107 ? 8.891 8.508 4.305 1 88.25 107 ILE B CA 1
ATOM 2355 C C . ILE B 1 107 ? 7.52 9 3.85 1 88.25 107 ILE B C 1
ATOM 2357 O O . ILE B 1 107 ? 6.68 8.211 3.412 1 88.25 107 ILE B O 1
ATOM 2361 N N . ILE B 1 108 ? 7.332 10.305 3.943 1 89.88 108 ILE B N 1
ATOM 2362 C CA . ILE B 1 108 ? 6.098 10.914 3.449 1 89.88 108 ILE B CA 1
ATOM 2363 C C . ILE B 1 108 ? 6.125 10.961 1.924 1 89.88 108 ILE B C 1
ATOM 2365 O O . ILE B 1 108 ? 7 11.594 1.331 1 89.88 108 ILE B O 1
ATOM 2369 N N . ASN B 1 109 ? 5.133 10.359 1.353 1 84.38 109 ASN B N 1
ATOM 2370 C CA . ASN B 1 109 ? 5.012 10.375 -0.102 1 84.38 109 ASN B CA 1
ATOM 2371 C C . ASN B 1 109 ? 4.172 11.555 -0.584 1 84.38 109 ASN B C 1
ATOM 2373 O O . ASN B 1 109 ? 4.512 12.203 -1.573 1 84.38 109 ASN B O 1
ATOM 2377 N N . GLN B 1 110 ? 3.107 11.711 0.09 1 85.62 110 GLN B N 1
ATOM 2378 C CA . GLN B 1 110 ? 2.15 12.766 -0.218 1 85.62 110 GLN B CA 1
ATOM 2379 C C . GLN B 1 110 ? 1.488 13.297 1.051 1 85.62 110 GLN B C 1
ATOM 2381 O O . GLN B 1 110 ? 1.427 12.602 2.064 1 85.62 110 GLN B O 1
ATOM 2386 N N . PHE B 1 111 ? 1.069 14.5 0.922 1 89.81 111 PHE B N 1
ATOM 2387 C CA . PHE B 1 111 ? 0.364 15.07 2.062 1 89.81 111 PHE B CA 1
ATOM 2388 C C . PHE B 1 111 ? -0.733 16.031 1.601 1 89.81 111 PHE B C 1
ATOM 2390 O O . PHE B 1 111 ? -0.719 16.484 0.459 1 89.81 111 PHE B O 1
ATOM 2397 N N . HIS B 1 112 ? -1.694 16.156 2.479 1 88.12 112 HIS B N 1
ATOM 2398 C CA . HIS B 1 112 ? -2.773 17.125 2.297 1 88.12 112 HIS B CA 1
ATOM 2399 C C . HIS B 1 112 ? -3.029 17.906 3.576 1 88.12 112 HIS B C 1
ATOM 2401 O O . HIS B 1 112 ? -2.568 17.531 4.652 1 88.12 112 HIS B O 1
ATOM 2407 N N . GLU B 1 113 ? -3.713 18.984 3.297 1 88.62 113 GLU B N 1
ATOM 2408 C CA . GLU B 1 113 ? -4.285 19.609 4.48 1 88.62 113 GLU B CA 1
ATOM 2409 C C . GLU B 1 113 ? -5.246 18.672 5.203 1 88.62 113 GLU B C 1
ATOM 2411 O O . GLU B 1 113 ? -5.875 17.828 4.578 1 88.62 113 GLU B O 1
ATOM 2416 N N . ALA B 1 114 ? -5.336 18.891 6.488 1 86 114 ALA B N 1
ATOM 2417 C CA . ALA B 1 114 ? -6.141 18 7.316 1 86 114 ALA B CA 1
ATOM 2418 C C . ALA B 1 114 ? -7.594 17.969 6.852 1 86 114 ALA B C 1
ATOM 2420 O O . ALA B 1 114 ? -8.266 16.953 6.949 1 86 114 ALA B O 1
ATOM 2421 N N . SER B 1 115 ? -8.094 19.031 6.297 1 78.5 115 SER B N 1
ATOM 2422 C CA . SER B 1 115 ? -9.484 19.141 5.863 1 78.5 115 SER B CA 1
ATOM 2423 C C . SER B 1 115 ? -9.766 18.234 4.672 1 78.5 115 SER B C 1
ATOM 2425 O O . SER B 1 115 ? -10.922 17.906 4.383 1 78.5 115 SER B O 1
ATOM 2427 N N . PHE B 1 116 ? -8.711 17.859 4.031 1 77.75 116 PHE B N 1
ATOM 2428 C CA . PHE B 1 116 ? -8.852 16.953 2.895 1 77.75 116 PHE B CA 1
ATOM 2429 C C . PHE B 1 116 ? -9.25 15.555 3.361 1 77.75 116 PHE B C 1
ATOM 2431 O O . PHE B 1 116 ? -9.836 14.781 2.6 1 77.75 116 PHE B O 1
ATOM 2438 N N . ALA B 1 117 ? -8.875 15.305 4.543 1 69.56 117 ALA B N 1
ATOM 2439 C CA . ALA B 1 117 ? -9.039 13.945 5.066 1 69.56 117 ALA B CA 1
ATOM 2440 C C . ALA B 1 117 ? -10.508 13.648 5.355 1 69.56 117 ALA B C 1
ATOM 2442 O O . ALA B 1 117 ? -10.922 13.586 6.516 1 69.56 117 ALA B O 1
ATOM 2443 N N . ASN B 1 118 ? -11.312 13.805 4.316 1 73.56 118 ASN B N 1
ATOM 2444 C CA . ASN B 1 118 ? -12.633 13.211 4.535 1 73.56 118 ASN B CA 1
ATOM 2445 C C . ASN B 1 118 ? -12.547 11.703 4.719 1 73.56 118 ASN B C 1
ATOM 2447 O O . ASN B 1 118 ? -12.453 10.953 3.742 1 73.56 118 ASN B O 1
ATOM 2451 N N . ILE B 1 119 ? -12.531 11.297 5.977 1 73.19 119 ILE B N 1
ATOM 2452 C CA . ILE B 1 119 ? -12.273 9.922 6.387 1 73.19 119 ILE B CA 1
ATOM 2453 C C . ILE B 1 119 ? -13.266 8.977 5.707 1 73.19 119 ILE B C 1
ATOM 2455 O O . ILE B 1 119 ? -12.906 7.875 5.297 1 73.19 119 ILE B O 1
ATOM 2459 N N . THR B 1 120 ? -14.469 9.453 5.59 1 72.81 120 THR B N 1
ATOM 2460 C CA . THR B 1 120 ? -15.492 8.633 4.961 1 72.81 120 THR B CA 1
ATOM 2461 C C . THR B 1 120 ? -15.148 8.359 3.5 1 72.81 120 THR B C 1
ATOM 2463 O O . THR B 1 120 ? -15.297 7.234 3.02 1 72.81 120 THR B O 1
ATOM 2466 N N . ARG B 1 121 ? -14.664 9.352 2.873 1 78.44 121 ARG B N 1
ATOM 2467 C CA . ARG B 1 121 ? -14.273 9.195 1.476 1 78.44 121 ARG B CA 1
ATOM 2468 C C . ARG B 1 121 ? -13.047 8.297 1.346 1 78.44 121 ARG B C 1
ATOM 2470 O O . ARG B 1 121 ? -13.031 7.375 0.523 1 78.44 121 ARG B O 1
ATOM 2477 N N . VAL B 1 122 ? -12.125 8.492 2.162 1 82.31 122 VAL B N 1
ATOM 2478 C CA . VAL B 1 122 ? -10.859 7.766 2.064 1 82.31 122 VAL B CA 1
ATOM 2479 C C . VAL B 1 122 ? -11.086 6.293 2.396 1 82.31 122 VAL B C 1
ATOM 2481 O O . VAL B 1 122 ? -10.523 5.41 1.749 1 82.31 122 VAL B O 1
ATOM 2484 N N . ASN B 1 123 ? -12.008 6.109 3.291 1 78.19 123 ASN B N 1
ATOM 2485 C CA . ASN B 1 123 ? -12.289 4.738 3.699 1 78.19 123 ASN B CA 1
ATOM 2486 C C . ASN B 1 123 ? -13.102 3.992 2.641 1 78.19 123 ASN B C 1
ATOM 2488 O O . ASN B 1 123 ? -13.234 2.77 2.703 1 78.19 123 ASN B O 1
ATOM 2492 N N . SER B 1 124 ? -13.547 4.742 1.676 1 79.75 124 SER B N 1
ATOM 2493 C CA . SER B 1 124 ? -14.352 4.121 0.627 1 79.75 124 SER B CA 1
ATOM 2494 C C . SER B 1 124 ? -13.477 3.678 -0.545 1 79.75 124 SER B C 1
ATOM 2496 O O . SER B 1 124 ? -13.961 3.012 -1.464 1 79.75 124 SER B O 1
ATOM 2498 N N . TYR B 1 125 ? -12.25 4.074 -0.483 1 85.88 125 TYR B N 1
ATOM 2499 C CA . TYR B 1 125 ? -11.367 3.717 -1.589 1 85.88 125 TYR B CA 1
ATOM 2500 C C . TYR B 1 125 ? -11.211 2.203 -1.699 1 85.88 125 TYR B C 1
ATOM 2502 O O . TYR B 1 125 ? -11.07 1.513 -0.688 1 85.88 125 TYR B O 1
ATOM 2510 N N . VAL B 1 126 ? -11.297 1.777 -2.91 1 85.81 126 VAL B N 1
ATOM 2511 C CA . VAL B 1 126 ? -11.133 0.358 -3.203 1 85.81 126 VAL B CA 1
ATOM 2512 C C . VAL B 1 126 ? -9.852 0.145 -4.016 1 85.81 126 VAL B C 1
ATOM 2514 O O . VAL B 1 126 ? -9.727 0.66 -5.129 1 85.81 126 VAL B O 1
ATOM 2517 N N . CYS B 1 127 ? -9.016 -0.682 -3.551 1 90 127 CYS B N 1
ATOM 2518 C CA . CYS B 1 127 ? -7.691 -0.77 -4.156 1 90 127 CYS B CA 1
ATOM 2519 C C . CYS B 1 127 ? -7.66 -1.838 -5.246 1 90 127 CYS B C 1
ATOM 2521 O O . CYS B 1 127 ? -6.664 -1.979 -5.953 1 90 127 CYS B O 1
ATOM 2523 N N . SER B 1 128 ? -8.75 -2.516 -5.41 1 85.81 128 SER B N 1
ATOM 2524 C CA . SER B 1 128 ? -8.844 -3.418 -6.555 1 85.81 128 SER B CA 1
ATOM 2525 C C . SER B 1 128 ? -9.141 -2.652 -7.84 1 85.81 128 SER B C 1
ATOM 2527 O O . SER B 1 128 ? -9.102 -3.223 -8.93 1 85.81 128 SER B O 1
ATOM 2529 N N . CYS B 1 129 ? -9.414 -1.427 -7.68 1 88.56 129 CYS B N 1
ATOM 2530 C CA . CYS B 1 129 ? -9.656 -0.545 -8.812 1 88.56 129 CYS B CA 1
ATOM 2531 C C . CYS B 1 129 ? -8.555 0.503 -8.938 1 88.56 129 CYS B C 1
ATOM 2533 O O . CYS B 1 129 ? -8.18 1.138 -7.949 1 88.56 129 CYS B O 1
ATOM 2535 N N . THR B 1 130 ? -8.094 0.691 -10.164 1 90.12 130 THR B N 1
ATOM 2536 C CA . THR B 1 130 ? -7.066 1.697 -10.43 1 90.12 130 THR B CA 1
ATOM 2537 C C . THR B 1 130 ? -7.664 2.896 -11.156 1 90.12 130 THR B C 1
ATOM 2539 O O . THR B 1 130 ? -8.484 2.734 -12.07 1 90.12 130 THR B O 1
ATOM 2542 N N . VAL B 1 131 ? -7.238 4.062 -10.68 1 89.44 131 VAL B N 1
ATOM 2543 C CA . VAL B 1 131 ? -7.691 5.266 -11.367 1 89.44 131 VAL B CA 1
ATOM 2544 C C . VAL B 1 131 ? -6.613 5.742 -12.336 1 89.44 131 VAL B C 1
ATOM 2546 O O . VAL B 1 131 ? -5.457 5.934 -11.945 1 89.44 131 VAL B O 1
ATOM 2549 N N . VAL B 1 132 ? -7.016 5.879 -13.562 1 87.94 132 VAL B N 1
ATOM 2550 C CA . VAL B 1 132 ? -6.09 6.312 -14.602 1 87.94 132 VAL B CA 1
ATOM 2551 C C . VAL B 1 132 ? -6.477 7.707 -15.086 1 87.94 132 VAL B C 1
ATOM 2553 O O . VAL B 1 132 ? -7.656 7.992 -15.297 1 87.94 132 VAL B O 1
ATOM 2556 N N . VAL B 1 133 ? -5.449 8.539 -15.188 1 86.19 133 VAL B N 1
ATOM 2557 C CA . VAL B 1 133 ? -5.684 9.898 -15.648 1 86.19 133 VAL B CA 1
ATOM 2558 C C . VAL B 1 133 ? -5.34 10.008 -17.141 1 86.19 133 VAL B C 1
ATOM 2560 O O . VAL B 1 133 ? -4.199 9.758 -17.531 1 86.19 133 VAL B O 1
ATOM 2563 N N . ASN B 1 134 ? -6.383 10.289 -17.859 1 86.5 134 ASN B N 1
ATOM 2564 C CA . ASN B 1 134 ? -6.234 10.477 -19.297 1 86.5 134 ASN B CA 1
ATOM 2565 C C . ASN B 1 134 ? -6.496 11.922 -19.703 1 86.5 134 ASN B C 1
ATOM 2567 O O . ASN B 1 134 ? -7.625 12.281 -20.047 1 86.5 134 ASN B O 1
ATOM 2571 N N . LEU B 1 135 ? -5.469 12.641 -19.688 1 84.81 135 LEU B N 1
ATOM 2572 C CA . LEU B 1 135 ? -5.512 14.055 -20.062 1 84.81 135 LEU B CA 1
ATOM 2573 C C . LEU B 1 135 ? -4.609 14.336 -21.25 1 84.81 135 LEU B C 1
ATOM 2575 O O . LEU B 1 135 ? -3.705 13.555 -21.547 1 84.81 135 LEU B O 1
ATOM 2579 N N . PRO B 1 136 ? -4.898 15.367 -21.938 1 85.06 136 PRO B N 1
ATOM 2580 C CA . PRO B 1 136 ? -4.098 15.68 -23.125 1 85.06 136 PRO B CA 1
ATOM 2581 C C . PRO B 1 136 ? -2.602 15.727 -22.828 1 85.06 136 PRO B C 1
ATOM 2583 O O . PRO B 1 136 ? -1.793 15.281 -23.656 1 85.06 136 PRO B O 1
ATOM 2586 N N . TRP B 1 137 ? -2.191 16.25 -21.688 1 83.81 137 TRP B N 1
ATOM 2587 C CA . TRP B 1 137 ? -0.776 16.375 -21.359 1 83.81 137 TRP B CA 1
ATOM 2588 C C . TRP B 1 137 ? -0.259 15.133 -20.641 1 83.81 137 TRP B C 1
ATOM 2590 O O . TRP B 1 137 ? 0.927 15.039 -20.312 1 83.81 137 TRP B O 1
ATOM 2600 N N . GLN B 1 138 ? -1.104 14.188 -20.359 1 83.12 138 GLN B N 1
ATOM 2601 C CA . GLN B 1 138 ? -0.793 12.898 -19.75 1 83.12 138 GLN B CA 1
ATOM 2602 C C . GLN B 1 138 ? -1.628 11.781 -20.375 1 83.12 138 GLN B C 1
ATOM 2604 O O . GLN B 1 138 ? -2.459 11.172 -19.688 1 83.12 138 GLN B O 1
ATOM 2609 N N . PRO B 1 139 ? -1.392 11.531 -21.625 1 81.56 139 PRO B N 1
ATOM 2610 C CA . PRO B 1 139 ? -2.205 10.516 -22.312 1 81.56 139 PRO B CA 1
ATOM 2611 C C . PRO B 1 139 ? -1.835 9.094 -21.891 1 81.56 139 PRO B C 1
ATOM 2613 O O . PRO B 1 139 ? -0.677 8.82 -21.578 1 81.56 139 PRO B O 1
ATOM 2616 N N . ILE B 1 140 ? -2.855 8.305 -21.812 1 76.75 140 ILE B N 1
ATOM 2617 C CA . ILE B 1 140 ? -2.596 6.898 -21.531 1 76.75 140 ILE B CA 1
ATOM 2618 C C . ILE B 1 140 ? -2.582 6.109 -22.844 1 76.75 140 ILE B C 1
ATOM 2620 O O . ILE B 1 140 ? -3.236 6.496 -23.812 1 76.75 140 ILE B O 1
ATOM 2624 N N . PRO B 1 141 ? -1.787 5.043 -22.797 1 71.38 141 PRO B N 1
ATOM 2625 C CA . PRO B 1 141 ? -1.796 4.211 -24 1 71.38 141 PRO B CA 1
ATOM 2626 C C . PRO B 1 141 ? -3.152 3.559 -24.25 1 71.38 141 PRO B C 1
ATOM 2628 O O . PRO B 1 141 ? -3.896 3.277 -23.312 1 71.38 141 PRO B O 1
ATOM 2631 N N . GLU B 1 142 ? -3.465 3.457 -25.469 1 64.56 142 GLU B N 1
ATOM 2632 C CA . GLU B 1 142 ? -4.719 2.85 -25.906 1 64.56 142 GLU B CA 1
ATOM 2633 C C . GLU B 1 142 ? -4.91 1.47 -25.281 1 64.56 142 GLU B C 1
ATOM 2635 O O . GLU B 1 142 ? -6.039 1.059 -25 1 64.56 142 GLU B O 1
ATOM 2640 N N . SER B 1 143 ? -3.871 0.854 -25.062 1 58.72 143 SER B N 1
ATOM 2641 C CA . SER B 1 143 ? -3.941 -0.492 -24.5 1 58.72 143 SER B CA 1
ATOM 2642 C C . SER B 1 143 ? -4.484 -0.469 -23.078 1 58.72 143 SER B C 1
ATOM 2644 O O . SER B 1 143 ? -4.953 -1.491 -22.562 1 58.72 143 SER B O 1
ATOM 2646 N N . LEU B 1 144 ? -4.375 0.711 -22.547 1 59.94 144 LEU B N 1
ATOM 2647 C CA . LEU B 1 144 ? -4.828 0.802 -21.156 1 59.94 144 LEU B CA 1
ATOM 2648 C C . LEU B 1 144 ? -6.324 1.079 -21.094 1 59.94 144 LEU B C 1
ATOM 2650 O O . LEU B 1 144 ? -6.891 1.184 -20 1 59.94 144 LEU B O 1
ATOM 2654 N N . ARG B 1 145 ? -6.898 1.243 -22.422 1 58.06 145 ARG B N 1
ATOM 2655 C CA . ARG B 1 145 ? -8.281 1.712 -22.484 1 58.06 145 ARG B CA 1
ATOM 2656 C C . ARG B 1 145 ? -9.234 0.684 -21.891 1 58.06 145 ARG B C 1
ATOM 2658 O O . ARG B 1 145 ? -9.062 -0.52 -22.094 1 58.06 145 ARG B O 1
ATOM 2665 N N . PRO B 1 146 ? -10.531 1.099 -21.297 1 60.19 146 PRO B N 1
ATOM 2666 C CA . PRO B 1 146 ? -11.055 0.844 -19.953 1 60.19 146 PRO B CA 1
ATOM 2667 C C . PRO B 1 146 ? -11.078 -0.642 -19.594 1 60.19 146 PRO B C 1
ATOM 2669 O O . PRO B 1 146 ? -11.719 -1.437 -20.281 1 60.19 146 PRO B O 1
ATOM 2672 N N . ALA B 1 147 ? -10.219 -1.029 -18.766 1 71.5 147 ALA B N 1
ATOM 2673 C CA . ALA B 1 147 ? -10.172 -2.383 -18.219 1 71.5 147 ALA B CA 1
ATOM 2674 C C . ALA B 1 147 ? -11.156 -2.545 -17.062 1 71.5 147 ALA B C 1
ATOM 2676 O O . ALA B 1 147 ? -11.648 -1.556 -16.516 1 71.5 147 ALA B O 1
ATOM 2677 N N . ARG B 1 148 ? -11.609 -3.701 -16.953 1 81.62 148 ARG B N 1
ATOM 2678 C CA . ARG B 1 148 ? -12.547 -4.078 -15.906 1 81.62 148 ARG B CA 1
ATOM 2679 C C . ARG B 1 148 ? -12.109 -3.521 -14.555 1 81.62 148 ARG B C 1
ATOM 2681 O O . ARG B 1 148 ? -12.945 -3.227 -13.695 1 81.62 148 ARG B O 1
ATOM 2688 N N . ASP B 1 149 ? -10.82 -3.133 -14.469 1 85.94 149 ASP B N 1
ATOM 2689 C CA . ASP B 1 149 ? -10.281 -2.828 -13.141 1 85.94 149 ASP B CA 1
ATOM 2690 C C . ASP B 1 149 ? -9.82 -1.374 -13.055 1 85.94 149 ASP B C 1
ATOM 2692 O O . ASP B 1 149 ? -9.031 -1.02 -12.18 1 85.94 149 ASP B O 1
ATOM 2696 N N . THR B 1 150 ? -10.406 -0.536 -14.039 1 88.5 150 THR B N 1
ATOM 2697 C CA . THR B 1 150 ? -9.906 0.833 -14.031 1 88.5 150 THR B CA 1
ATOM 2698 C C . THR B 1 150 ? -11.047 1.832 -14.148 1 88.5 150 THR B C 1
ATOM 2700 O O . THR B 1 150 ? -12.102 1.509 -14.703 1 88.5 150 THR B O 1
ATOM 2703 N N . CYS B 1 151 ? -10.883 2.959 -13.562 1 87.75 151 CYS B N 1
ATOM 2704 C CA . CYS B 1 151 ? -11.648 4.172 -13.836 1 87.75 151 CYS B CA 1
ATOM 2705 C C . CYS B 1 151 ? -10.766 5.23 -14.492 1 87.75 151 CYS B C 1
ATOM 2707 O O . CYS B 1 151 ? -9.625 5.43 -14.086 1 87.75 151 CYS B O 1
ATOM 2709 N N . ILE B 1 152 ? -11.32 5.867 -15.477 1 87.5 152 ILE B N 1
ATOM 2710 C CA . ILE B 1 152 ? -10.531 6.84 -16.219 1 87.5 152 ILE B CA 1
ATOM 2711 C C . ILE B 1 152 ? -11.031 8.25 -15.93 1 87.5 152 ILE B C 1
ATOM 2713 O O . ILE B 1 152 ? -12.234 8.5 -15.93 1 87.5 152 ILE B O 1
ATOM 2717 N N . ILE B 1 153 ? -10.109 9.055 -15.656 1 87.94 153 ILE B N 1
ATOM 2718 C CA . ILE B 1 153 ? -10.406 10.484 -15.523 1 87.94 153 ILE B CA 1
ATOM 2719 C C . ILE B 1 153 ? -10.148 11.18 -16.859 1 87.94 153 ILE B C 1
ATOM 2721 O O . ILE B 1 153 ? -9.016 11.203 -17.344 1 87.94 153 ILE B O 1
ATOM 2725 N N . THR B 1 154 ? -11.164 11.734 -17.328 1 85.81 154 THR B N 1
ATOM 2726 C CA . THR B 1 154 ? -11.086 12.539 -18.547 1 85.81 154 THR B CA 1
ATOM 2727 C C . THR B 1 154 ? -11.18 14.023 -18.219 1 85.81 154 THR B C 1
ATOM 2729 O O . THR B 1 154 ? -11.523 14.398 -17.094 1 85.81 154 THR B O 1
ATOM 2732 N N . PRO B 1 155 ? -10.898 14.859 -19.203 1 82.75 155 PRO B N 1
ATOM 2733 C CA . PRO B 1 155 ? -10.992 16.297 -18.938 1 82.75 155 PRO B CA 1
ATOM 2734 C C . PRO B 1 155 ? -12.367 16.719 -18.422 1 82.75 155 PRO B C 1
ATOM 2736 O O . PRO B 1 155 ? -12.461 17.594 -17.562 1 82.75 155 PRO B O 1
ATOM 2739 N N . ASP B 1 156 ? -13.391 16.078 -18.828 1 79.69 156 ASP B N 1
ATOM 2740 C CA . ASP B 1 156 ? -14.75 16.453 -18.438 1 79.69 156 ASP B CA 1
ATOM 2741 C C . ASP B 1 156 ? -15.047 16.016 -17.016 1 79.69 156 ASP B C 1
ATOM 2743 O O . ASP B 1 156 ? -15.875 16.609 -16.328 1 79.69 156 ASP B O 1
ATOM 2747 N N . GLU B 1 157 ? -14.352 15 -16.547 1 75.25 157 GLU B N 1
ATOM 2748 C CA . GLU B 1 157 ? -14.641 14.422 -15.234 1 75.25 157 GLU B CA 1
ATOM 2749 C C . GLU B 1 157 ? -13.609 14.844 -14.195 1 75.25 157 GLU B C 1
ATOM 2751 O O . GLU B 1 157 ? -13.688 14.445 -13.031 1 75.25 157 GLU B O 1
ATOM 2756 N N . PHE B 1 158 ? -12.742 15.664 -14.562 1 73.75 158 PHE B N 1
ATOM 2757 C CA . PHE B 1 158 ? -11.57 15.977 -13.742 1 73.75 158 PHE B CA 1
ATOM 2758 C C . PHE B 1 158 ? -11.992 16.594 -12.414 1 73.75 158 PHE B C 1
ATOM 2760 O O . PHE B 1 158 ? -11.633 16.094 -11.352 1 73.75 158 PHE B O 1
ATOM 2767 N N . ASP B 1 159 ? -12.805 17.609 -12.508 1 66.06 159 ASP B N 1
ATOM 2768 C CA . ASP B 1 159 ? -13.141 18.344 -11.289 1 66.06 159 ASP B CA 1
ATOM 2769 C C . ASP B 1 159 ? -13.938 17.469 -10.328 1 66.06 159 ASP B C 1
ATOM 2771 O O . ASP B 1 159 ? -13.641 17.406 -9.133 1 66.06 159 ASP B O 1
ATOM 2775 N N . TRP B 1 160 ? -14.82 16.734 -10.812 1 64.19 160 TRP B N 1
ATOM 2776 C CA . TRP B 1 160 ? -15.695 15.922 -9.977 1 64.19 160 TRP B CA 1
ATOM 2777 C C . TRP B 1 160 ? -14.938 14.734 -9.391 1 64.19 160 TRP B C 1
ATOM 2779 O O . TRP B 1 160 ? -15.07 14.43 -8.203 1 64.19 160 TRP B O 1
ATOM 2789 N N . SER B 1 161 ? -14.125 14.062 -10.133 1 63.75 161 SER B N 1
ATOM 2790 C CA . SER B 1 161 ? -13.477 12.82 -9.734 1 63.75 161 SER B CA 1
ATOM 2791 C C . SER B 1 161 ? -12.453 13.055 -8.625 1 63.75 161 SER B C 1
ATOM 2793 O O . SER B 1 161 ? -12.328 12.242 -7.711 1 63.75 161 SER B O 1
ATOM 2795 N N . PHE B 1 162 ? -11.875 14.141 -8.727 1 66.75 162 PHE B N 1
ATOM 2796 C CA . PHE B 1 162 ? -10.805 14.398 -7.77 1 66.75 162 PHE B CA 1
ATOM 2797 C C . PHE B 1 162 ? -11.375 14.898 -6.449 1 66.75 162 PHE B C 1
ATOM 2799 O O . PHE B 1 162 ? -10.797 14.672 -5.387 1 66.75 162 PHE B O 1
ATOM 2806 N N . GLU B 1 163 ? -12.484 15.5 -6.586 1 64.44 163 GLU B N 1
ATOM 2807 C CA . GLU B 1 163 ? -12.977 16.109 -5.355 1 64.44 163 GLU B CA 1
ATOM 2808 C C . GLU B 1 163 ? -13.992 15.203 -4.66 1 64.44 163 GLU B C 1
ATOM 2810 O O . GLU B 1 163 ? -14.07 15.18 -3.43 1 64.44 163 GLU B O 1
ATOM 2815 N N . ARG B 1 164 ? -14.617 14.391 -5.402 1 68.38 164 ARG B N 1
ATOM 2816 C CA . ARG B 1 164 ? -15.789 13.805 -4.754 1 68.38 164 ARG B CA 1
ATOM 2817 C C . ARG B 1 164 ? -15.891 12.312 -5.055 1 68.38 164 ARG B C 1
ATOM 2819 O O . ARG B 1 164 ? -16.469 11.555 -4.277 1 68.38 164 ARG B O 1
ATOM 2826 N N . GLY B 1 165 ? -15.297 11.969 -5.992 1 79.5 165 GLY B N 1
ATOM 2827 C CA . GLY B 1 165 ? -15.586 10.609 -6.426 1 79.5 165 GLY B CA 1
ATOM 2828 C C . GLY B 1 165 ? -14.492 9.617 -6.066 1 79.5 165 GLY B C 1
ATOM 2829 O O . GLY B 1 165 ? -13.367 10.016 -5.746 1 79.5 165 GLY B O 1
ATOM 2830 N N . TYR B 1 166 ? -14.898 8.359 -5.953 1 86.69 166 TYR B N 1
ATOM 2831 C CA . TYR B 1 166 ? -13.953 7.258 -5.852 1 86.69 166 TYR B CA 1
ATOM 2832 C C . TYR B 1 166 ? -14.312 6.133 -6.812 1 86.69 166 TYR B C 1
ATOM 2834 O O . TYR B 1 166 ? -15.438 6.09 -7.332 1 86.69 166 TYR B O 1
ATOM 2842 N N . CYS B 1 167 ? -13.406 5.352 -7.164 1 88.38 167 CYS B N 1
ATOM 2843 C CA . CYS B 1 167 ? -13.531 4.223 -8.086 1 88.38 167 CYS B CA 1
ATOM 2844 C C . CYS B 1 167 ? -13.727 2.918 -7.324 1 88.38 167 CYS B C 1
ATOM 2846 O O . CYS B 1 167 ? -12.883 2.535 -6.516 1 88.38 167 CYS B O 1
ATOM 2848 N N . ALA B 1 168 ? -14.914 2.289 -7.484 1 86.44 168 ALA B N 1
ATOM 2849 C CA . ALA B 1 168 ? -15.18 1.059 -6.742 1 86.44 168 ALA B CA 1
ATOM 2850 C C . ALA B 1 168 ? -16.047 0.099 -7.555 1 86.44 168 ALA B C 1
ATOM 2852 O O . ALA B 1 168 ? -16.594 0.476 -8.594 1 86.44 168 ALA B O 1
ATOM 2853 N N . ARG B 1 169 ? -16.078 -1.101 -7.008 1 81 169 ARG B N 1
ATOM 2854 C CA . ARG B 1 169 ? -16.922 -2.123 -7.613 1 81 169 ARG B CA 1
ATOM 2855 C C . ARG B 1 169 ? -18.297 -2.146 -6.957 1 81 169 ARG B C 1
ATOM 2857 O O . ARG B 1 169 ? -18.422 -1.965 -5.746 1 81 169 ARG B O 1
ATOM 2864 N N . ARG B 1 170 ? -19.516 -1.456 -7.43 1 63.69 170 ARG B N 1
ATOM 2865 C CA . ARG B 1 170 ? -20.828 -1.337 -6.82 1 63.69 170 ARG B CA 1
ATOM 2866 C C . ARG B 1 170 ? -21.25 -2.648 -6.164 1 63.69 170 ARG B C 1
ATOM 2868 O O . ARG B 1 170 ? -22 -2.646 -5.18 1 63.69 170 ARG B O 1
ATOM 2875 N N . GLY B 1 171 ? -21.266 -3.793 -6.863 1 52.06 171 GLY B N 1
ATOM 2876 C CA . GLY B 1 171 ? -22.031 -4.953 -6.441 1 52.06 171 GLY B CA 1
ATOM 2877 C C . GLY B 1 171 ? -21.453 -5.641 -5.219 1 52.06 171 GLY B C 1
ATOM 2878 O O . GLY B 1 171 ? -20.453 -5.176 -4.656 1 52.06 171 GLY B O 1
ATOM 2879 N N . ASP B 1 172 ? -21.797 -7.066 -5.035 1 44.5 172 ASP B N 1
ATOM 2880 C CA . ASP B 1 172 ? -21.703 -8.031 -3.947 1 44.5 172 ASP B CA 1
ATOM 2881 C C . ASP B 1 172 ? -20.281 -8.086 -3.375 1 44.5 172 ASP B C 1
ATOM 2883 O O . ASP B 1 172 ? -19.328 -7.652 -4.023 1 44.5 172 ASP B O 1
ATOM 2887 N N . ARG B 1 173 ? -20.234 -8.203 -2.07 1 42.75 173 ARG B N 1
ATOM 2888 C CA . ARG B 1 173 ? -19.078 -8.57 -1.263 1 42.75 173 ARG B CA 1
ATOM 2889 C C . ARG B 1 173 ? -18.031 -9.289 -2.104 1 42.75 173 ARG B C 1
ATOM 2891 O O . ARG B 1 173 ? -16.938 -9.578 -1.627 1 42.75 173 ARG B O 1
ATOM 2898 N N . SER B 1 174 ? -18.625 -9.859 -3.211 1 44.25 174 SER B N 1
ATOM 2899 C CA . SER B 1 174 ? -17.766 -10.766 -3.973 1 44.25 174 SER B CA 1
ATOM 2900 C C . SER B 1 174 ? -16.766 -9.992 -4.836 1 44.25 174 SER B C 1
ATOM 2902 O O . SER B 1 174 ? -15.82 -10.57 -5.367 1 44.25 174 SER B O 1
ATOM 2904 N N . GLY B 1 175 ? -16.859 -8.461 -4.984 1 56.34 175 GLY B N 1
ATOM 2905 C CA . GLY B 1 175 ? -15.852 -7.617 -5.617 1 56.34 175 GLY B CA 1
ATOM 2906 C C . GLY B 1 175 ? -15.609 -7.969 -7.07 1 56.34 175 GLY B C 1
ATOM 2907 O O . GLY B 1 175 ? -14.531 -7.719 -7.605 1 56.34 175 GLY B O 1
ATOM 2908 N N . SER B 1 176 ? -16.609 -8.625 -7.781 1 62.81 176 SER B N 1
ATOM 2909 C CA . SER B 1 176 ? -16.312 -9.164 -9.102 1 62.81 176 SER B CA 1
ATOM 2910 C C . SER B 1 176 ? -16.766 -8.219 -10.203 1 62.81 176 SER B C 1
ATOM 2912 O O . SER B 1 176 ? -16.422 -8.406 -11.375 1 62.81 176 SER B O 1
ATOM 2914 N N . GLY B 1 177 ? -17.516 -7.227 -9.93 1 74.44 177 GLY B N 1
ATOM 2915 C CA . GLY B 1 177 ? -17.969 -6.352 -11 1 74.44 177 GLY B CA 1
ATOM 2916 C C . GLY B 1 177 ? -16.922 -5.352 -11.438 1 74.44 177 GLY B C 1
ATOM 2917 O O . GLY B 1 177 ? -15.844 -5.273 -10.844 1 74.44 177 GLY B O 1
ATOM 2918 N N . PRO B 1 178 ? -17.219 -4.742 -12.648 1 83.31 178 PRO B N 1
ATOM 2919 C CA . PRO B 1 178 ? -16.266 -3.742 -13.125 1 83.31 178 PRO B CA 1
ATOM 2920 C C . PRO B 1 178 ? -16.172 -2.529 -12.203 1 83.31 178 PRO B C 1
ATOM 2922 O O . PRO B 1 178 ? -17.125 -2.203 -11.5 1 83.31 178 PRO B O 1
ATOM 2925 N N . CYS B 1 179 ? -15.039 -1.944 -12.172 1 87.44 179 CYS B N 1
ATOM 2926 C CA . CYS B 1 179 ? -14.836 -0.701 -11.438 1 87.44 179 CYS B CA 1
ATOM 2927 C C . CYS B 1 179 ? -15.609 0.445 -12.086 1 87.44 179 CYS B C 1
ATOM 2929 O O . CYS B 1 179 ? -15.656 0.554 -13.312 1 87.44 179 CYS B O 1
ATOM 2931 N N . LYS B 1 180 ? -16.312 1.222 -11.211 1 85.88 180 LYS B N 1
ATOM 2932 C CA . LYS B 1 180 ? -17.062 2.387 -11.656 1 85.88 180 LYS B CA 1
ATOM 2933 C C . LYS B 1 180 ? -16.906 3.555 -10.688 1 85.88 180 LYS B C 1
ATOM 2935 O O . LYS B 1 180 ? -16.578 3.354 -9.516 1 85.88 180 LYS B O 1
ATOM 2940 N N . TRP B 1 181 ? -17.172 4.742 -11.305 1 85.88 181 TRP B N 1
ATOM 2941 C CA . TRP B 1 181 ? -17.156 5.926 -10.453 1 85.88 181 TRP B CA 1
ATOM 2942 C C . TRP B 1 181 ? -18.375 5.945 -9.531 1 85.88 181 TRP B C 1
ATOM 2944 O O . TRP B 1 181 ? -19.5 5.699 -9.969 1 85.88 181 TRP B O 1
ATOM 2954 N N . ILE B 1 182 ? -18.031 6.164 -8.234 1 81.75 182 ILE B N 1
ATOM 2955 C CA . ILE B 1 182 ? -19.094 6.305 -7.238 1 81.75 182 ILE B CA 1
ATOM 2956 C C . ILE B 1 182 ? -18.969 7.66 -6.547 1 81.75 182 ILE B C 1
ATOM 2958 O O . ILE B 1 182 ? -17.875 8.078 -6.16 1 81.75 182 ILE B O 1
ATOM 2962 N N . ALA B 1 183 ? -19.969 8.438 -6.594 1 70.25 183 ALA B N 1
ATOM 2963 C CA . ALA B 1 183 ? -20 9.688 -5.84 1 70.25 183 ALA B CA 1
ATOM 2964 C C . ALA B 1 183 ? -20.516 9.461 -4.418 1 70.25 183 ALA B C 1
ATOM 2966 O O . ALA B 1 183 ? -21.406 8.641 -4.195 1 70.25 183 ALA B O 1
ATOM 2967 N N . PRO B 1 184 ? -19.656 9.852 -3.369 1 57 184 PRO B N 1
ATOM 2968 C CA . PRO B 1 184 ? -20.219 9.672 -2.027 1 57 184 PRO B CA 1
ATOM 2969 C C . PRO B 1 184 ? -21.609 10.258 -1.889 1 57 184 PRO B C 1
ATOM 2971 O O . PRO B 1 184 ? -21.938 11.258 -2.539 1 57 184 PRO B O 1
ATOM 2974 N N . LYS B 1 185 ? -22.656 9.508 -1.358 1 48.31 185 LYS B N 1
ATOM 2975 C CA . LYS B 1 185 ? -23.953 10.102 -1.053 1 48.31 185 LYS B CA 1
ATOM 2976 C C . LYS B 1 185 ? -23.797 11.422 -0.304 1 48.31 185 LYS B C 1
ATOM 2978 O O . LYS B 1 185 ? -23.109 11.484 0.719 1 48.31 185 LYS B O 1
ATOM 2983 N N . THR B 1 186 ? -23.734 12.625 -0.976 1 41.03 186 THR B N 1
ATOM 2984 C CA . THR B 1 186 ? -23.891 13.898 -0.282 1 41.03 186 THR B CA 1
ATOM 2985 C C . THR B 1 186 ? -24.766 13.742 0.955 1 41.03 186 THR B C 1
ATOM 2987 O O . THR B 1 186 ? -25.828 13.125 0.889 1 41.03 186 THR B O 1
ATOM 2990 N N . ALA B 1 187 ? -24.312 13.922 2.242 1 35.22 187 ALA B N 1
ATOM 2991 C CA . ALA B 1 187 ? -25.281 14.562 3.123 1 35.22 187 ALA B CA 1
ATOM 2992 C C . ALA B 1 187 ? -26.125 15.594 2.363 1 35.22 187 ALA B C 1
ATOM 2994 O O . ALA B 1 187 ? -25.703 16.078 1.307 1 35.22 187 ALA B O 1
ATOM 2995 N N . ALA B 1 188 ? -27.5 16.125 2.918 1 27.48 188 ALA B N 1
ATOM 2996 C CA . ALA B 1 188 ? -28.328 17.297 2.619 1 27.48 188 ALA B CA 1
ATOM 2997 C C . ALA B 1 188 ? -27.469 18.5 2.256 1 27.48 188 ALA B C 1
ATOM 2999 O O . ALA B 1 188 ? -26.5 18.812 2.955 1 27.48 188 ALA B O 1
ATOM 3000 N N . CYS B 1 189 ? -27.328 19.016 0.853 1 24.56 189 CYS B N 1
ATOM 3001 C CA . CYS B 1 189 ? -27.203 20.453 0.697 1 24.56 189 CYS B CA 1
ATOM 3002 C C . CYS B 1 189 ? -27.688 21.188 1.94 1 24.56 189 CYS B C 1
ATOM 3004 O O . CYS B 1 189 ? -28.703 20.812 2.523 1 24.56 189 CYS B O 1
ATOM 3006 N N . PRO B 1 190 ? -27.016 22.359 2.367 1 23.25 190 PRO B N 1
ATOM 3007 C CA . PRO B 1 190 ? -27.984 23.094 3.186 1 23.25 190 PRO B CA 1
ATOM 3008 C C . PRO B 1 190 ? -29.359 23.203 2.531 1 23.25 190 PRO B C 1
ATOM 3010 O O . PRO B 1 190 ? -29.469 23.188 1.302 1 23.25 190 PRO B O 1
#

Solvent-accessible surface area (backbone atoms only — not comparable to full-atom values): 21099 Å² total; per-residue (Å²): 136,84,80,78,78,77,76,75,69,72,72,68,72,63,46,58,54,71,87,67,81,69,52,66,60,52,52,56,36,45,19,37,28,27,32,33,28,34,25,70,39,64,44,73,33,62,78,38,13,44,30,37,27,30,28,62,41,71,55,21,25,71,93,56,52,72,72,31,74,46,74,39,26,33,22,5,73,77,45,86,38,48,50,46,73,66,59,66,78,37,58,28,25,39,29,27,31,63,55,38,74,53,71,59,49,42,31,43,62,43,72,41,56,43,85,68,58,44,59,56,60,62,69,58,50,35,46,48,28,26,68,41,56,42,34,94,94,45,67,60,60,73,84,69,51,88,40,62,43,30,34,76,36,35,77,90,42,42,72,54,45,69,72,51,36,42,41,28,45,84,67,62,93,67,66,75,55,54,30,33,83,39,69,64,82,72,73,83,72,132,136,84,81,78,77,78,75,76,71,73,70,67,73,63,45,58,53,71,86,66,80,69,51,64,60,52,53,56,39,46,20,37,28,27,31,33,30,35,25,71,39,64,44,72,33,63,79,40,13,44,31,37,29,30,29,63,43,70,56,20,27,72,92,58,53,71,74,31,75,46,75,38,27,33,23,5,73,76,46,86,38,44,51,48,74,65,62,66,75,35,58,29,24,38,28,26,33,62,56,39,75,52,72,61,49,43,31,43,62,44,73,41,55,42,85,68,59,45,58,57,61,63,70,59,48,35,44,50,29,27,68,41,57,42,35,93,96,43,66,61,60,72,86,66,56,85,43,61,44,30,32,74,38,36,78,89,41,42,70,55,45,68,72,52,35,42,40,28,45,85,63,62,93,67,66,76,51,54,30,34,83,41,65,64,81,71,73,84,70,134

Foldseek 3Di:
DDPPPPPPPPPPVPVAPPPDDFAVLQLLLPFQWKFKWAWADWDADAAKIKTWIATCGTLHDDPDDHRDIDMAMEGHPNGDATDRDDDHGFMKIFGWHQPDPVVSGIYTRDIGHPVLPPSVQNNPRDNQAGEAEDEPVRHDDPVPPFDLRYHYDYPVCVVVCRRFWHWAAPDDVVRPGGIDIDGPPDDDDD/DDPPPPPPPPPPVPVAPPPDDFAVLQLLLPFQWKFKWAWADWAADAAKIKTWIATCGTLHDDPDDHRDIDMAMEGHPNGDATDRDDDHGFMKIFGWHQPDPVVSHIYTRDIGHPVLPPSVQNNPRDNQAGEAEDEPVRHDDPVPPFDLRYHYDYPVCPVVCRRFWHWAAPDDVVRPGGIDIDGPPDDDDD

InterPro domains:
  IPR008993 Tissue inhibitor of metalloproteinases-like, OB-fold [G3DSA:2.40.50.120] (16-129)
  IPR008993 Tissue inhibitor of metalloproteinases-like, OB-fold [SSF50242] (22-101)
  IPR018933 Netrin module, non-TIMP type [PF01759] (26-102)